Protein AF-A0A7C7JNT3-F1 (afdb_monomer)

Radius of gyration: 23.28 Å; Cα contacts (8 Å, |Δi|>4): 321; chains: 1; bounding box: 86×50×57 Å

Secondary structure (DSSP, 8-state):
--------------------TTS----TTHHHHHHHHHHSSSPPPEEEEEE----SSSTTTEEE-HHHHH-HHHHHHHHHTTGGGSS-SSHHHHHHHHHHHHHHHSS-SEEEEEPBPPPB-TTS-B-TTT-SEEE-HHHHHHHHHH-TTEEEEEE--TTSTTHHHHHHHHHHTT--EEEEEHHHHT--TT-GGGHHHHHHHHHHTPEEEEE-S----

Structure (mmCIF, N/CA/C/O backbone):
data_AF-A0A7C7JNT3-F1
#
_entry.id   AF-A0A7C7JNT3-F1
#
loop_
_atom_site.group_PDB
_atom_site.id
_atom_site.type_symbol
_atom_site.label_atom_id
_atom_site.label_alt_id
_atom_site.label_comp_id
_atom_site.label_asym_id
_atom_site.label_entity_id
_atom_site.label_seq_id
_atom_site.pdbx_PDB_ins_code
_atom_site.Cartn_x
_atom_site.Cartn_y
_atom_site.Cartn_z
_atom_site.occupancy
_atom_site.B_iso_or_equiv
_atom_site.auth_seq_id
_atom_site.auth_comp_id
_atom_site.auth_asym_id
_atom_site.auth_atom_id
_atom_site.pdbx_PDB_model_num
ATOM 1 N N . MET A 1 1 ? -69.629 -25.921 15.054 1.00 39.78 1 MET A N 1
ATOM 2 C CA . MET A 1 1 ? -68.596 -26.046 16.103 1.00 39.78 1 MET A CA 1
ATOM 3 C C . MET A 1 1 ? -67.926 -24.686 16.285 1.00 39.78 1 MET A C 1
ATOM 5 O O . MET A 1 1 ? -67.404 -24.168 15.314 1.00 39.78 1 MET A O 1
ATOM 9 N N . GLY A 1 2 ? -68.064 -24.101 17.484 1.00 33.12 2 GLY A N 1
ATOM 10 C CA . GLY A 1 2 ? -67.280 -23.005 18.093 1.00 33.12 2 GLY A CA 1
ATOM 11 C C . GLY A 1 2 ? -66.818 -21.784 17.275 1.00 33.12 2 GLY A C 1
ATOM 12 O O . GLY A 1 2 ? -65.780 -21.825 16.630 1.00 33.12 2 GLY A O 1
ATOM 13 N N . THR A 1 3 ? -67.488 -20.645 17.458 1.00 34.38 3 THR A N 1
ATOM 14 C CA . THR A 1 3 ? -66.883 -19.286 17.487 1.00 34.38 3 THR A CA 1
ATOM 15 C C . THR A 1 3 ? -66.544 -18.917 18.958 1.00 34.38 3 THR A C 1
ATOM 17 O O . THR A 1 3 ? -67.026 -19.652 19.823 1.00 34.38 3 THR A O 1
ATOM 20 N N . PRO A 1 4 ? -65.807 -17.827 19.337 1.00 39.06 4 PRO A N 1
ATOM 21 C CA . PRO A 1 4 ? -65.303 -16.670 18.567 1.00 39.06 4 PRO A CA 1
ATOM 22 C C . PRO A 1 4 ? -63.867 -16.138 18.915 1.00 39.06 4 PRO A C 1
ATOM 24 O O . PRO A 1 4 ? -63.237 -16.515 19.893 1.00 39.06 4 PRO A O 1
ATOM 27 N N . ARG A 1 5 ? -63.409 -15.177 18.089 1.00 37.16 5 ARG A N 1
ATOM 28 C CA . ARG A 1 5 ? -62.537 -13.989 18.323 1.00 37.16 5 ARG A CA 1
ATOM 29 C C . ARG A 1 5 ? -61.620 -13.909 19.565 1.00 37.16 5 ARG A C 1
ATOM 31 O O . ARG A 1 5 ? -62.091 -13.874 20.697 1.00 37.16 5 ARG A O 1
ATOM 38 N N . ARG A 1 6 ? -60.368 -13.477 19.327 1.00 30.73 6 ARG A N 1
ATOM 39 C CA . ARG A 1 6 ? -59.690 -12.487 20.191 1.00 30.73 6 ARG A CA 1
ATOM 40 C C . ARG A 1 6 ? -58.827 -11.516 19.373 1.00 30.73 6 ARG A C 1
ATOM 42 O O . ARG A 1 6 ? -57.785 -11.883 18.852 1.00 30.73 6 ARG A O 1
ATOM 49 N N . ALA A 1 7 ? -59.278 -10.267 19.289 1.00 40.34 7 ALA A N 1
ATOM 50 C CA . ALA A 1 7 ? -58.436 -9.108 19.009 1.00 40.34 7 ALA A CA 1
ATOM 51 C C . ALA A 1 7 ? -58.034 -8.493 20.353 1.00 40.34 7 ALA A C 1
ATOM 53 O O . ALA A 1 7 ? -58.929 -8.270 21.157 1.00 40.34 7 ALA A O 1
ATOM 54 N N . MET A 1 8 ? -56.739 -8.255 20.583 1.00 29.09 8 MET A N 1
ATOM 55 C CA . MET A 1 8 ? -56.074 -7.383 21.582 1.00 29.09 8 MET A CA 1
ATOM 56 C C . MET A 1 8 ? -54.561 -7.587 21.337 1.00 29.09 8 MET A C 1
ATOM 58 O O . MET A 1 8 ? -54.167 -8.717 21.098 1.00 29.09 8 MET A O 1
ATOM 62 N N . ARG A 1 9 ? -53.621 -6.644 21.372 1.00 31.91 9 ARG A N 1
ATOM 63 C CA . ARG A 1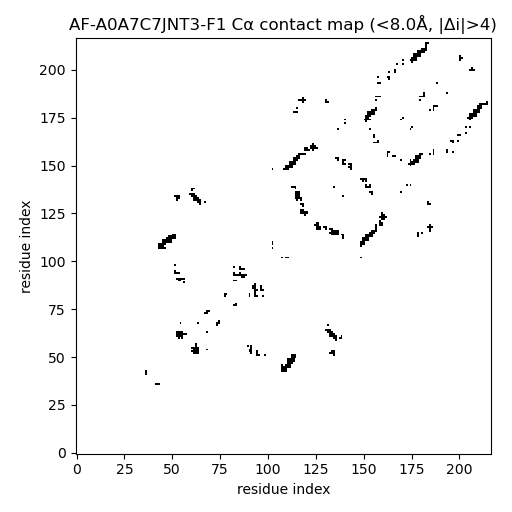 9 ? -53.525 -5.231 21.760 1.00 31.91 9 ARG A CA 1
ATOM 64 C C . ARG A 1 9 ? -52.158 -4.750 21.234 1.00 31.91 9 ARG A C 1
ATOM 66 O O . ARG A 1 9 ? -51.256 -5.559 21.042 1.00 31.91 9 ARG A O 1
ATOM 73 N N . GLY A 1 10 ? -52.018 -3.444 21.015 1.00 37.38 10 GLY A N 1
ATOM 74 C CA . GLY A 1 10 ? -50.775 -2.816 20.571 1.00 37.38 10 GLY A CA 1
ATOM 75 C C . GLY A 1 10 ? -49.556 -3.107 21.452 1.00 37.38 10 GLY A C 1
ATOM 76 O O . GLY A 1 10 ? -49.662 -3.272 22.664 1.00 37.38 10 GLY A O 1
ATOM 77 N N . GLY A 1 11 ? -48.391 -3.101 20.810 1.00 30.23 11 GLY A N 1
ATOM 78 C CA . GLY A 1 11 ? -47.080 -3.164 21.442 1.00 30.23 11 GLY A CA 1
ATOM 79 C C . GLY A 1 11 ? -46.055 -2.515 20.522 1.00 30.23 11 GLY A C 1
ATOM 80 O O . GLY A 1 11 ? -45.516 -3.148 19.623 1.00 30.23 11 GLY A O 1
ATOM 81 N N . ARG A 1 12 ? -45.841 -1.213 20.709 1.00 31.38 12 ARG A N 1
ATOM 82 C CA . ARG A 1 12 ? -44.766 -0.442 20.084 1.00 31.38 12 ARG A CA 1
ATOM 83 C C . ARG A 1 12 ? -43.448 -0.916 2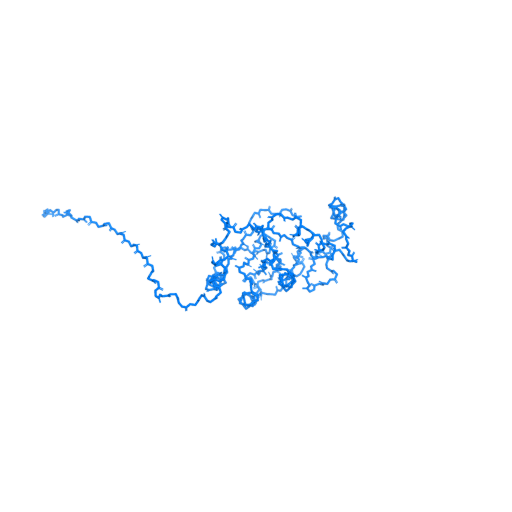0.711 1.00 31.38 12 ARG A C 1
ATOM 85 O O . ARG A 1 12 ? -43.140 -0.511 21.827 1.00 31.38 12 ARG A O 1
ATOM 92 N N . TRP A 1 13 ? -42.676 -1.756 20.027 1.00 26.69 13 TRP A N 1
ATOM 93 C CA . TRP A 1 13 ? -41.324 -2.107 20.471 1.00 26.69 13 TRP A CA 1
ATOM 94 C C . TRP A 1 13 ? -40.372 -0.949 20.146 1.00 26.69 13 TRP A C 1
ATOM 96 O O . TRP A 1 13 ? -39.792 -0.875 19.069 1.00 26.69 13 TRP A O 1
ATOM 106 N N . ARG A 1 14 ? -40.244 0.003 21.077 1.00 32.09 14 ARG A N 1
ATOM 107 C CA . ARG A 1 14 ? -39.048 0.850 21.166 1.00 32.09 14 ARG A CA 1
ATOM 108 C C . ARG A 1 14 ? -38.008 0.056 21.955 1.00 32.09 14 ARG A C 1
ATOM 110 O O . ARG A 1 14 ? -38.093 0.008 23.175 1.00 32.09 14 ARG A O 1
ATOM 117 N N . MET A 1 15 ? -37.030 -0.536 21.277 1.00 29.05 15 MET A N 1
ATOM 118 C CA . MET A 1 15 ? -35.733 -0.805 21.900 1.00 29.05 15 MET A CA 1
ATOM 119 C C . MET A 1 15 ? -34.805 0.352 21.547 1.00 29.05 15 MET A C 1
ATOM 121 O O . MET A 1 15 ? -34.074 0.320 20.567 1.00 29.05 15 MET A O 1
ATOM 125 N N . SER A 1 16 ? -34.890 1.422 22.330 1.00 32.50 16 SER A N 1
ATOM 126 C CA . SER A 1 16 ? -33.809 2.396 22.432 1.00 32.50 16 SER A CA 1
ATOM 127 C C . SER A 1 16 ? -32.796 1.832 23.421 1.00 32.50 16 SER A C 1
ATOM 129 O O . SER A 1 16 ? -32.939 2.021 24.628 1.00 32.50 16 SER A O 1
ATOM 131 N N . PHE A 1 17 ? -31.809 1.096 22.913 1.00 32.28 17 PHE A N 1
ATOM 132 C CA . PHE A 1 17 ? -30.597 0.808 23.668 1.00 32.28 17 PHE A CA 1
ATOM 133 C C . PHE A 1 17 ? -29.713 2.055 23.586 1.00 32.28 17 PHE A C 1
ATOM 135 O O . PHE A 1 17 ? -29.019 2.278 22.601 1.00 32.28 17 PHE A O 1
ATOM 142 N N . VAL A 1 18 ? -29.830 2.922 24.590 1.00 37.44 18 VAL A N 1
ATOM 143 C CA . VAL A 1 18 ? -28.866 3.998 24.830 1.00 37.44 18 VAL A CA 1
ATOM 144 C C . VAL A 1 18 ? -27.833 3.415 25.794 1.00 37.44 18 VAL A C 1
ATOM 146 O O . VAL A 1 18 ? -28.212 3.086 26.923 1.00 37.44 18 VAL A O 1
ATOM 149 N N . PRO A 1 19 ? -26.566 3.227 25.389 1.00 36.97 19 PRO A N 1
ATOM 150 C CA . PRO A 1 19 ? -25.532 2.766 26.306 1.00 36.97 19 PRO A CA 1
ATOM 151 C C . PRO A 1 19 ? -25.372 3.781 27.443 1.00 36.97 19 PRO A C 1
ATOM 153 O O . PRO A 1 19 ? -25.408 4.993 27.214 1.00 36.97 19 PRO A O 1
ATOM 156 N N . ARG A 1 20 ? -25.207 3.302 28.681 1.00 36.50 20 ARG A N 1
ATOM 157 C CA . ARG A 1 20 ? -24.897 4.183 29.812 1.00 36.50 20 ARG A CA 1
ATOM 158 C C . ARG A 1 20 ? -23.413 4.568 29.757 1.00 36.50 20 ARG A C 1
ATOM 160 O O . ARG A 1 20 ? -22.589 3.698 29.478 1.00 36.50 20 ARG A O 1
ATOM 167 N N . PRO A 1 21 ? -23.044 5.816 30.099 1.00 43.34 21 PRO A N 1
ATOM 168 C CA . PRO A 1 21 ? -21.655 6.293 30.070 1.00 43.34 21 PRO A CA 1
ATOM 169 C C . PRO A 1 21 ? -20.656 5.525 30.957 1.00 43.34 21 PRO A C 1
ATOM 171 O O . PRO A 1 21 ? -19.467 5.818 30.926 1.00 43.34 21 PRO A O 1
ATOM 174 N N . SER A 1 22 ? -21.104 4.561 31.768 1.00 39.72 22 SER A N 1
ATOM 175 C CA . SER A 1 22 ? -20.245 3.766 32.652 1.00 39.72 22 SER A CA 1
ATOM 176 C C . SER A 1 22 ? -19.513 2.612 31.963 1.00 39.72 22 SER A C 1
ATOM 178 O O . SER A 1 22 ? -18.563 2.091 32.545 1.00 39.72 22 SER A O 1
ATOM 180 N N . ASP A 1 23 ? -19.927 2.221 30.753 1.00 40.59 23 ASP A N 1
ATOM 181 C CA . ASP A 1 23 ? -19.481 0.965 30.126 1.00 40.59 23 ASP A CA 1
ATOM 182 C C . ASP A 1 23 ? -18.347 1.163 29.095 1.00 40.59 23 ASP A C 1
ATOM 184 O O . ASP A 1 23 ? -17.913 0.212 28.451 1.00 40.59 23 ASP A O 1
ATOM 188 N N . LEU A 1 24 ? -17.804 2.381 28.969 1.00 40.06 24 LEU A N 1
ATOM 189 C CA . LEU A 1 24 ? -16.628 2.681 28.145 1.00 40.06 24 LEU A CA 1
ATOM 190 C C . LEU A 1 24 ? -15.391 2.920 29.016 1.00 40.06 24 LEU A C 1
ATOM 192 O O . LEU A 1 24 ? -15.048 4.048 29.360 1.00 40.06 24 LEU A O 1
ATOM 196 N N . ARG A 1 25 ? -14.670 1.846 29.340 1.00 39.44 25 ARG A N 1
ATOM 197 C CA . ARG A 1 25 ? -13.273 1.934 29.788 1.00 39.44 25 ARG A CA 1
ATOM 198 C C . ARG A 1 25 ? -12.388 1.156 28.830 1.00 39.44 25 ARG A C 1
ATOM 200 O O . ARG A 1 25 ? -12.063 0.013 29.109 1.00 39.44 25 ARG A O 1
ATOM 207 N N . LEU A 1 26 ? -12.038 1.793 27.712 1.00 42.66 26 LEU A N 1
ATOM 208 C CA . LEU A 1 26 ? -10.857 1.519 26.874 1.00 42.66 26 LEU A CA 1
ATOM 209 C C . LEU A 1 26 ? -10.784 2.583 25.761 1.00 42.66 26 LEU A C 1
ATOM 211 O O . LEU A 1 26 ? -10.944 2.292 24.585 1.00 42.66 26 LEU A O 1
ATOM 215 N N . LEU A 1 27 ? -10.611 3.856 26.130 1.00 37.84 27 LEU A N 1
ATOM 216 C CA . LEU A 1 27 ? -10.524 4.961 25.164 1.00 37.84 27 LEU A CA 1
ATOM 217 C C . LEU A 1 27 ? -9.506 6.032 25.590 1.00 37.84 27 LEU A C 1
ATOM 219 O O . LEU A 1 27 ? -9.786 7.225 25.555 1.00 37.84 27 LEU A O 1
ATOM 223 N N . SER A 1 28 ? -8.293 5.624 25.970 1.00 40.16 28 SER A N 1
ATOM 224 C CA . SER A 1 28 ? -7.216 6.587 26.268 1.00 40.16 28 SER A CA 1
ATOM 225 C C . SER A 1 28 ? -6.691 7.311 25.018 1.00 40.16 28 SER A C 1
ATOM 227 O O . SER A 1 28 ? -6.099 8.376 25.143 1.00 40.16 28 SER A O 1
ATOM 229 N N . THR A 1 29 ? -6.900 6.763 23.818 1.00 45.03 29 THR A N 1
ATOM 230 C CA . THR A 1 29 ? -6.523 7.388 22.537 1.00 45.03 29 THR A CA 1
ATOM 231 C C . THR A 1 29 ? -7.661 8.170 21.882 1.00 45.03 29 THR A C 1
ATOM 233 O O . THR A 1 29 ? -7.420 8.871 20.906 1.00 45.03 29 THR A O 1
ATOM 236 N N . SER A 1 30 ? -8.893 8.084 22.402 1.00 49.28 30 SER A N 1
ATOM 237 C CA . SER A 1 30 ? -10.031 8.801 21.811 1.00 49.28 30 SER A CA 1
ATOM 238 C C . SER A 1 30 ? -10.136 10.244 22.290 1.00 49.28 30 SER A C 1
ATOM 240 O O . SER A 1 30 ? -10.556 11.099 21.524 1.00 49.28 30 SER A O 1
ATOM 242 N N . GLU A 1 31 ? -9.711 10.551 23.521 1.00 42.84 31 GLU A N 1
ATOM 243 C CA . GLU A 1 31 ? -9.860 11.905 24.070 1.00 42.84 31 GLU A CA 1
ATOM 244 C C . GLU A 1 31 ? -9.013 12.944 23.330 1.00 42.84 31 GLU A C 1
ATOM 246 O O . GLU A 1 31 ? -9.441 14.086 23.180 1.00 42.84 31 GLU A O 1
ATOM 251 N N . SER A 1 32 ? -7.835 12.570 22.827 1.00 44.88 32 SER A N 1
ATOM 252 C CA . SER A 1 32 ? -6.992 13.470 22.034 1.00 44.88 32 SER A CA 1
ATOM 253 C C . SER A 1 32 ? -7.590 13.746 20.653 1.00 44.88 32 SER A C 1
ATOM 255 O O . SER A 1 32 ? -7.577 14.891 20.212 1.00 44.88 32 SER A O 1
ATOM 257 N N . VAL A 1 33 ? -8.177 12.737 20.004 1.00 47.59 33 VAL A N 1
ATOM 258 C CA . VAL A 1 33 ? -8.868 12.889 18.711 1.00 47.59 33 VAL A CA 1
ATOM 259 C C . VAL A 1 33 ? -10.170 13.682 18.875 1.00 47.59 33 VAL A C 1
ATOM 261 O O . VAL A 1 33 ? -10.433 14.596 18.098 1.00 47.59 33 VAL A O 1
ATOM 264 N N . LEU A 1 34 ? -10.945 13.410 19.929 1.00 45.88 34 LEU A N 1
ATOM 265 C CA . LEU A 1 34 ? -12.189 14.125 20.236 1.00 45.88 34 LEU A CA 1
ATOM 266 C C . LEU A 1 34 ? -11.935 15.598 20.600 1.00 45.88 34 LEU A C 1
ATOM 268 O O . LEU A 1 34 ? -12.668 16.478 20.153 1.00 45.88 34 LEU A O 1
ATOM 272 N N . ARG A 1 35 ? -10.854 15.906 21.330 1.00 43.06 35 ARG A N 1
ATOM 273 C CA . ARG A 1 35 ? -10.491 17.301 21.642 1.00 43.06 35 ARG A CA 1
ATOM 274 C C . ARG A 1 35 ? -10.086 18.109 20.412 1.00 43.06 35 ARG A C 1
ATOM 276 O O . ARG A 1 35 ? -10.375 19.301 20.363 1.00 43.06 35 ARG A O 1
ATOM 283 N N . VAL A 1 36 ? -9.458 17.486 19.413 1.00 46.69 36 VAL A N 1
ATOM 284 C CA . VAL A 1 36 ? -9.130 18.161 18.142 1.00 46.69 36 VAL A CA 1
ATOM 285 C C . VAL A 1 36 ? -10.405 18.524 17.373 1.00 46.69 36 VAL A C 1
ATOM 287 O O . VAL A 1 36 ? -10.475 19.603 16.786 1.00 46.69 36 VAL A O 1
ATOM 290 N N . THR A 1 37 ? -11.445 17.687 17.443 1.00 46.53 37 THR A N 1
ATOM 291 C CA . THR A 1 37 ? -12.736 17.972 16.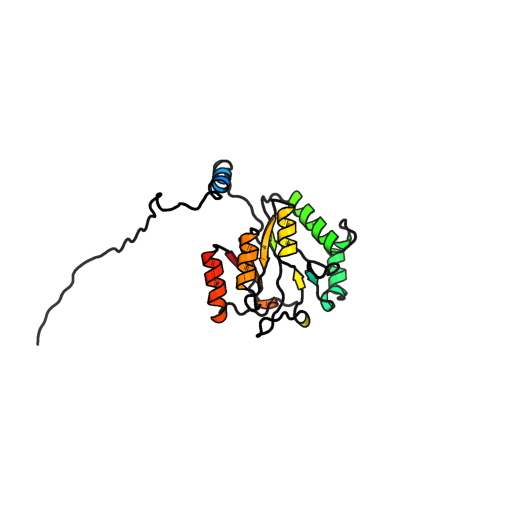792 1.00 46.53 37 THR A CA 1
ATOM 292 C C . THR A 1 37 ? -13.579 19.037 17.494 1.00 46.53 37 THR A C 1
ATOM 294 O O . THR A 1 37 ? -14.416 19.656 16.848 1.00 46.53 37 THR A O 1
ATOM 297 N N . GLU A 1 38 ? -13.363 19.300 18.786 1.00 49.06 38 GLU A N 1
ATOM 298 C CA . GLU A 1 38 ? -14.101 20.353 19.504 1.00 49.06 38 GLU A CA 1
ATOM 299 C C . GLU A 1 38 ? -13.505 21.757 19.312 1.00 49.06 38 GLU A C 1
ATOM 301 O O . GLU A 1 38 ? -14.205 22.750 19.507 1.00 49.06 38 GLU A O 1
ATOM 306 N N . GLN A 1 39 ? -12.231 21.870 18.917 1.00 52.31 39 GLN A N 1
ATOM 307 C CA . GLN A 1 39 ? -11.565 23.171 18.749 1.00 52.31 39 GLN A CA 1
ATOM 308 C C . GLN A 1 39 ? -11.572 23.703 17.309 1.00 52.31 39 GLN A C 1
ATOM 310 O O . GLN A 1 39 ? -11.411 24.907 17.110 1.00 52.31 39 GLN A O 1
ATOM 315 N N . ASN A 1 40 ? -11.839 22.849 16.318 1.00 47.78 40 ASN A N 1
ATOM 316 C CA . ASN A 1 40 ? -12.007 23.232 14.917 1.00 47.78 40 ASN A CA 1
ATOM 317 C C . ASN A 1 40 ? -13.460 23.001 14.490 1.00 47.78 40 ASN A C 1
ATOM 319 O O . ASN A 1 40 ? -13.961 21.886 14.540 1.00 47.78 40 ASN A O 1
ATOM 323 N N . HIS A 1 41 ? -14.145 24.051 14.033 1.00 57.34 41 HIS A N 1
ATOM 324 C CA . HIS A 1 41 ? -15.568 24.006 13.654 1.00 57.34 41 HIS A CA 1
ATOM 325 C C . HIS A 1 41 ? -15.882 23.146 12.406 1.00 57.34 41 HIS A C 1
ATOM 327 O O . HIS A 1 41 ? -17.040 23.092 11.997 1.00 57.34 41 HIS A O 1
ATOM 333 N N . ASN A 1 42 ? -14.892 22.465 11.813 1.00 72.69 42 ASN A N 1
ATOM 334 C CA . ASN A 1 42 ? -15.062 21.564 10.674 1.00 72.69 42 ASN A CA 1
ATOM 335 C C . ASN A 1 42 ? -14.435 20.190 10.967 1.00 72.69 42 ASN A C 1
ATOM 337 O O . ASN A 1 42 ? -13.345 20.137 11.544 1.00 72.69 42 ASN A O 1
ATOM 341 N N . PRO A 1 43 ? -15.079 19.085 10.545 1.00 81.44 43 PRO A N 1
ATOM 342 C CA . PRO A 1 43 ? -14.459 17.766 10.588 1.00 81.44 43 PRO A CA 1
ATOM 343 C C . PRO A 1 43 ? -13.198 17.739 9.703 1.00 81.44 43 PRO A C 1
ATOM 345 O O . PRO A 1 43 ? -13.156 18.459 8.700 1.00 81.44 43 PRO A O 1
ATOM 348 N N . PRO A 1 44 ? -12.189 16.914 10.041 1.00 89.56 44 PRO A N 1
ATOM 349 C CA . PRO A 1 44 ? -10.969 16.814 9.250 1.00 89.56 44 PRO A CA 1
ATOM 350 C C . PRO A 1 44 ? -11.279 16.373 7.816 1.00 89.56 44 PRO A C 1
ATOM 352 O O . PRO A 1 44 ? -12.091 15.475 7.579 1.00 89.56 44 PRO A O 1
ATOM 355 N N . SER A 1 45 ? -10.614 17.009 6.860 1.00 94.81 45 SER A N 1
ATOM 356 C CA . SER A 1 45 ? -10.713 16.722 5.434 1.00 94.81 45 SER A CA 1
ATOM 357 C C . SER A 1 45 ? -9.693 15.657 5.029 1.00 94.81 45 SER A C 1
ATOM 359 O O . SER A 1 45 ? -8.510 15.742 5.357 1.00 94.81 45 SER A O 1
ATOM 361 N N . VAL A 1 46 ? -10.152 14.620 4.328 1.00 95.44 46 VAL A N 1
ATOM 362 C CA . VAL A 1 46 ? -9.321 13.464 3.976 1.00 95.44 46 VAL A CA 1
ATOM 363 C C . VAL A 1 46 ? -9.524 13.063 2.521 1.00 95.44 46 VAL A C 1
ATOM 365 O O . VAL A 1 46 ? -10.661 12.950 2.062 1.00 95.44 46 VAL A O 1
ATOM 368 N N . ASP A 1 47 ? -8.425 12.813 1.807 1.00 96.06 47 ASP A N 1
ATOM 369 C CA . ASP A 1 47 ? -8.472 12.013 0.581 1.00 96.06 47 ASP A CA 1
ATOM 370 C C . ASP A 1 47 ? -8.446 10.536 0.973 1.00 96.06 47 ASP A C 1
ATOM 372 O O . ASP A 1 47 ? -7.473 10.064 1.564 1.00 96.06 47 ASP A O 1
ATOM 376 N N . ALA A 1 48 ? -9.519 9.808 0.681 1.00 94.25 48 ALA A N 1
ATOM 377 C CA . ALA A 1 48 ? -9.634 8.403 1.047 1.00 94.25 48 ALA A CA 1
ATOM 378 C C . ALA A 1 48 ? -9.010 7.444 0.017 1.00 94.25 48 ALA A C 1
ATOM 380 O O . ALA A 1 48 ? -8.960 6.243 0.282 1.00 94.25 48 ALA A O 1
ATOM 381 N N . HIS A 1 49 ? -8.557 7.931 -1.146 1.00 94.12 49 HIS A N 1
ATOM 382 C CA . HIS A 1 49 ? -8.125 7.075 -2.253 1.00 94.12 49 HIS A CA 1
ATOM 383 C C . HIS A 1 49 ? -6.860 7.606 -2.937 1.00 94.12 49 HIS A C 1
ATOM 385 O O . HIS A 1 49 ? -6.851 7.918 -4.128 1.00 94.12 49 HIS A O 1
ATOM 391 N N . THR A 1 50 ? -5.744 7.599 -2.208 1.00 96.81 50 THR A N 1
ATOM 392 C CA . THR A 1 50 ? -4.438 7.960 -2.770 1.00 96.81 50 THR A CA 1
ATOM 393 C C . THR A 1 50 ? -3.600 6.723 -3.049 1.00 96.81 50 THR A C 1
ATOM 395 O O . THR A 1 50 ? -3.245 5.965 -2.150 1.00 96.81 50 THR A O 1
ATOM 398 N N . HIS A 1 51 ? -3.228 6.530 -4.311 1.00 95.56 51 HIS A N 1
ATOM 399 C CA . HIS A 1 51 ? -2.287 5.488 -4.706 1.00 95.56 51 HIS A CA 1
ATOM 400 C C . HIS A 1 51 ? -0.847 5.995 -4.704 1.00 95.56 51 HIS A C 1
ATOM 402 O O . HIS A 1 51 ? -0.548 7.076 -5.215 1.00 95.56 51 HIS A O 1
ATOM 408 N N . ILE A 1 52 ? 0.056 5.149 -4.220 1.00 96.62 52 ILE A N 1
ATOM 409 C CA . ILE A 1 52 ? 1.485 5.217 -4.515 1.00 96.62 52 ILE A CA 1
ATOM 410 C C . ILE A 1 52 ? 1.867 3.968 -5.311 1.00 96.62 52 ILE A C 1
ATOM 412 O O . ILE A 1 52 ? 1.217 2.932 -5.199 1.00 96.62 52 ILE A O 1
ATOM 416 N N . PHE A 1 53 ? 2.899 4.073 -6.143 1.00 95.38 53 PHE A N 1
ATOM 417 C CA . PHE A 1 53 ? 3.447 2.947 -6.889 1.00 95.38 53 PHE A CA 1
ATOM 418 C C . PHE A 1 53 ? 4.951 2.870 -6.665 1.00 95.38 53 PHE A C 1
ATOM 420 O O . PHE A 1 53 ? 5.623 3.890 -6.509 1.00 95.38 53 PHE A O 1
ATOM 427 N N . CYS A 1 54 ? 5.468 1.649 -6.720 1.00 96.19 54 CYS A N 1
ATOM 428 C CA . CYS A 1 54 ? 6.891 1.364 -6.729 1.00 96.19 54 CYS A CA 1
ATOM 429 C C . CYS A 1 54 ? 7.252 0.803 -8.105 1.00 96.19 54 CYS A C 1
ATOM 431 O O . CYS A 1 54 ? 6.588 -0.085 -8.637 1.00 96.19 54 CYS A O 1
ATOM 433 N N . TRP A 1 55 ? 8.317 1.319 -8.701 1.00 95.25 55 TRP A N 1
ATOM 434 C CA . TRP A 1 55 ? 8.803 0.895 -10.009 1.00 95.25 55 TRP A CA 1
ATOM 435 C C . TRP A 1 55 ? 9.622 -0.405 -9.952 1.00 95.25 55 TRP A C 1
ATOM 437 O O . TRP A 1 55 ? 9.916 -1.004 -10.987 1.00 95.25 55 TRP A O 1
ATOM 447 N N . GLY A 1 56 ? 9.953 -0.899 -8.759 1.00 95.31 56 GLY A N 1
ATOM 448 C CA . GLY A 1 56 ? 10.653 -2.170 -8.576 1.00 95.31 56 GLY A CA 1
ATOM 449 C C . GLY A 1 56 ? 12.171 -2.056 -8.497 1.00 95.31 56 GLY A C 1
ATOM 450 O O . GLY A 1 56 ? 12.846 -3.056 -8.724 1.00 95.31 56 GLY A O 1
ATOM 451 N N . GLU A 1 57 ? 12.721 -0.873 -8.202 1.00 96.12 57 GLU A N 1
ATOM 452 C CA . GLU A 1 57 ? 14.135 -0.746 -7.820 1.00 96.12 57 GLU A CA 1
ATOM 453 C C . GLU A 1 57 ? 14.417 -1.425 -6.469 1.00 96.12 57 GLU A C 1
ATOM 455 O O . GLU A 1 57 ? 15.469 -2.039 -6.315 1.00 96.12 57 GLU A O 1
ATOM 460 N N . THR A 1 58 ? 13.446 -1.395 -5.546 1.00 96.50 58 THR A N 1
ATOM 461 C CA . THR A 1 58 ? 13.449 -2.160 -4.288 1.00 96.50 58 THR A CA 1
ATOM 462 C C . THR A 1 58 ? 12.233 -3.095 -4.264 1.00 96.50 58 THR A C 1
ATOM 464 O O . THR A 1 58 ? 11.147 -2.676 -3.865 1.00 96.50 58 THR A O 1
ATOM 467 N N . PRO A 1 59 ? 12.361 -4.367 -4.690 1.00 93.88 59 PRO A N 1
ATOM 468 C CA . PRO A 1 59 ? 11.213 -5.273 -4.817 1.00 93.88 59 PRO A CA 1
ATOM 469 C C . PRO A 1 59 ? 10.439 -5.539 -3.516 1.00 93.88 59 PRO A C 1
ATOM 471 O O . PRO A 1 59 ? 9.255 -5.864 -3.578 1.00 93.88 59 PRO A O 1
ATOM 474 N N . ALA A 1 60 ? 11.090 -5.397 -2.356 1.00 95.94 60 ALA A N 1
ATOM 475 C CA . ALA A 1 60 ? 10.449 -5.529 -1.046 1.00 95.94 60 ALA A CA 1
ATOM 476 C C . ALA A 1 60 ? 9.431 -4.406 -0.765 1.00 95.94 60 ALA A C 1
ATOM 478 O O . ALA A 1 60 ? 8.414 -4.648 -0.117 1.00 95.94 60 ALA A O 1
ATOM 479 N N . ASP A 1 61 ? 9.670 -3.204 -1.296 1.00 97.44 61 ASP A N 1
ATOM 480 C CA . ASP A 1 61 ? 8.763 -2.059 -1.151 1.00 97.44 61 ASP A CA 1
ATOM 481 C C . ASP A 1 61 ? 7.589 -2.173 -2.122 1.00 97.44 61 ASP A C 1
ATOM 483 O O . ASP A 1 61 ? 6.451 -1.831 -1.807 1.00 97.44 61 ASP A O 1
ATOM 487 N N . GLY A 1 62 ? 7.863 -2.680 -3.321 1.00 97.56 62 GLY A N 1
ATOM 488 C CA . GLY A 1 62 ? 6.862 -2.841 -4.354 1.00 97.56 62 GLY A CA 1
ATOM 489 C C . GLY A 1 62 ? 7.458 -2.880 -5.750 1.00 97.56 62 GLY A C 1
ATOM 490 O O . GLY A 1 62 ? 8.634 -2.588 -5.966 1.00 97.56 62 GLY A O 1
ATOM 491 N N . TYR A 1 63 ? 6.621 -3.198 -6.728 1.00 97.25 63 TYR A N 1
ATOM 492 C CA . TYR A 1 63 ? 7.007 -3.222 -8.130 1.00 97.25 63 TYR A CA 1
ATOM 493 C C . TYR A 1 63 ? 5.801 -3.065 -9.059 1.00 97.25 63 TYR A C 1
ATOM 495 O O . TYR A 1 63 ? 4.664 -3.382 -8.713 1.00 97.25 63 TYR A O 1
ATOM 503 N N . LEU A 1 64 ? 6.081 -2.653 -10.293 1.00 95.06 64 LEU A N 1
ATOM 504 C CA . LEU A 1 64 ? 5.221 -2.901 -11.446 1.00 95.06 64 LEU A CA 1
ATOM 505 C C . LEU A 1 64 ? 5.746 -4.138 -12.184 1.00 95.06 64 LEU A C 1
ATOM 507 O O . LEU A 1 64 ? 6.963 -4.323 -12.292 1.00 95.06 64 LEU A O 1
ATOM 511 N N . SER A 1 65 ? 4.851 -4.960 -12.734 1.00 92.56 65 SER A N 1
ATOM 512 C CA . SER A 1 65 ? 5.246 -6.128 -13.529 1.00 92.56 65 SER A CA 1
ATOM 513 C C . SER A 1 65 ? 6.184 -5.734 -14.676 1.00 92.56 65 SER A C 1
ATOM 515 O O . SER A 1 65 ? 6.115 -4.622 -15.212 1.00 92.56 65 SER A O 1
ATOM 517 N N . GLU A 1 66 ? 7.067 -6.644 -15.091 1.00 90.69 66 GLU A N 1
ATOM 518 C CA . GLU A 1 66 ? 7.997 -6.380 -16.199 1.00 90.69 66 GLU A CA 1
ATOM 519 C C . GLU A 1 66 ? 7.271 -5.973 -17.482 1.00 90.69 66 GLU A C 1
ATOM 521 O O . GLU A 1 66 ? 7.697 -5.040 -18.166 1.00 90.69 66 GLU A O 1
ATOM 526 N N . ARG A 1 67 ? 6.131 -6.614 -17.766 1.00 89.31 67 ARG A N 1
ATOM 527 C CA . ARG A 1 67 ? 5.265 -6.275 -18.898 1.00 89.31 67 ARG A CA 1
ATOM 528 C C . ARG A 1 67 ? 4.823 -4.812 -18.846 1.00 89.31 67 ARG A C 1
ATOM 530 O O . ARG A 1 67 ? 4.925 -4.113 -19.852 1.00 89.31 67 ARG A O 1
ATOM 537 N N . THR A 1 68 ? 4.381 -4.337 -17.683 1.00 88.25 68 THR A N 1
ATOM 538 C CA . THR A 1 68 ? 3.958 -2.943 -17.496 1.00 88.25 68 THR A CA 1
ATOM 539 C C . THR A 1 68 ? 5.142 -1.979 -17.605 1.00 88.25 68 THR A C 1
ATOM 541 O O . THR A 1 68 ? 5.050 -0.970 -18.297 1.00 88.25 68 THR A O 1
ATOM 544 N N . ARG A 1 69 ? 6.294 -2.289 -16.997 1.00 90.19 69 ARG A N 1
ATOM 545 C CA . ARG A 1 69 ? 7.481 -1.404 -17.026 1.00 90.19 69 ARG A CA 1
ATOM 546 C C . ARG A 1 69 ? 8.107 -1.260 -18.411 1.00 90.19 69 ARG A C 1
ATOM 548 O O . ARG A 1 69 ? 8.640 -0.197 -18.750 1.00 90.19 69 ARG A O 1
ATOM 555 N N . ASN A 1 70 ? 8.046 -2.324 -19.206 1.00 88.94 70 ASN A N 1
ATOM 556 C CA . ASN A 1 70 ? 8.594 -2.365 -20.560 1.00 88.94 70 ASN A CA 1
ATOM 557 C C . ASN A 1 70 ? 7.590 -1.917 -21.629 1.00 88.94 70 ASN A C 1
ATOM 559 O O . ASN A 1 70 ? 7.966 -1.760 -22.790 1.00 88.94 70 ASN A O 1
ATOM 563 N N . SER A 1 71 ? 6.337 -1.651 -21.251 1.00 90.62 71 SER A N 1
ATOM 564 C CA . SER A 1 71 ? 5.345 -1.075 -22.151 1.00 90.62 71 SER A CA 1
ATOM 565 C C . SER A 1 71 ? 5.769 0.326 -22.592 1.00 90.62 71 SER A C 1
ATOM 567 O O . SER A 1 71 ? 5.947 1.242 -21.781 1.00 90.62 71 SER A O 1
ATOM 569 N N . TRP A 1 72 ? 5.906 0.510 -23.907 1.00 89.19 72 TRP A N 1
ATOM 570 C CA . TRP A 1 72 ? 6.201 1.816 -24.498 1.00 89.19 72 TRP A CA 1
ATOM 571 C C . TRP A 1 72 ? 5.126 2.848 -24.122 1.00 89.19 72 TRP A C 1
ATOM 573 O O . TRP A 1 72 ? 5.452 4.004 -23.857 1.00 89.19 72 TRP A O 1
ATOM 583 N N . TRP A 1 73 ? 3.867 2.404 -24.019 1.00 86.75 73 TRP A N 1
ATOM 584 C CA . TRP A 1 73 ? 2.740 3.244 -23.632 1.00 86.75 73 TRP A CA 1
ATOM 585 C C . TRP A 1 73 ? 2.858 3.717 -22.185 1.00 86.75 73 TRP A C 1
ATOM 587 O O . TRP A 1 73 ? 2.684 4.900 -21.911 1.00 86.75 73 TRP A O 1
ATOM 597 N N . THR A 1 74 ? 3.243 2.832 -21.262 1.00 87.38 74 THR A N 1
ATOM 598 C CA . THR A 1 74 ? 3.483 3.206 -19.861 1.00 87.38 74 THR A CA 1
ATOM 599 C C . THR A 1 74 ? 4.587 4.253 -19.760 1.00 87.38 74 THR A C 1
ATOM 601 O O . THR A 1 74 ? 4.429 5.259 -19.072 1.00 87.38 74 THR A O 1
ATOM 604 N N . ARG A 1 75 ? 5.692 4.073 -20.490 1.00 84.06 75 ARG A N 1
ATOM 605 C CA . ARG A 1 75 ? 6.795 5.047 -20.509 1.00 84.06 75 ARG A CA 1
ATOM 606 C C . ARG A 1 75 ? 6.361 6.399 -21.069 1.00 84.06 75 ARG A C 1
ATOM 608 O O . ARG A 1 75 ? 6.694 7.428 -20.486 1.00 84.06 75 ARG A O 1
ATOM 615 N N . PHE A 1 76 ? 5.598 6.390 -22.158 1.00 86.81 76 PHE A N 1
ATOM 616 C CA . PHE A 1 76 ? 5.029 7.599 -22.745 1.00 86.81 76 PHE A CA 1
ATOM 617 C C . PHE A 1 76 ? 4.082 8.313 -21.768 1.00 86.81 76 PHE A C 1
ATOM 619 O O . PHE A 1 76 ? 4.226 9.513 -21.535 1.00 86.81 76 PHE A O 1
ATOM 626 N N . LEU A 1 77 ? 3.181 7.578 -21.111 1.00 87.00 77 LEU A N 1
ATOM 627 C CA . LEU A 1 77 ? 2.262 8.127 -20.115 1.00 87.00 77 LEU A CA 1
ATOM 628 C C . LEU A 1 77 ? 3.013 8.806 -18.959 1.00 87.00 77 LEU A C 1
ATOM 630 O O . LEU A 1 77 ? 2.681 9.927 -18.584 1.00 87.00 77 LEU A O 1
ATOM 634 N N . LEU A 1 78 ? 4.069 8.183 -18.430 1.00 86.31 78 LEU A N 1
ATOM 635 C CA . LEU A 1 78 ? 4.875 8.768 -17.347 1.00 86.31 78 LEU A CA 1
ATOM 636 C C . LEU A 1 78 ? 5.625 10.039 -17.761 1.00 86.31 78 LEU A C 1
ATOM 638 O O . LEU A 1 78 ? 5.893 10.904 -16.922 1.00 86.31 78 LEU A O 1
ATOM 642 N N . GLN A 1 79 ? 5.973 10.167 -19.043 1.00 83.44 79 GLN A N 1
ATOM 643 C CA . GLN A 1 79 ? 6.524 11.412 -19.571 1.00 83.44 79 GLN A CA 1
ATOM 644 C C . GLN A 1 79 ? 5.457 12.511 -19.605 1.00 83.44 79 GLN A C 1
ATOM 646 O O . GLN A 1 79 ? 5.745 13.633 -19.184 1.00 83.44 79 GLN A O 1
ATOM 651 N N . LEU A 1 80 ? 4.230 12.191 -20.032 1.00 89.62 80 LEU A N 1
ATOM 652 C CA . LEU A 1 80 ? 3.116 13.145 -20.083 1.00 89.62 80 LEU A CA 1
ATOM 653 C C . LEU A 1 80 ? 2.688 13.642 -18.700 1.00 89.62 80 LEU A C 1
ATOM 655 O O . LEU A 1 80 ? 2.404 14.827 -18.541 1.00 89.62 80 LEU A O 1
ATOM 659 N N . THR A 1 81 ? 2.688 12.779 -17.681 1.00 88.94 81 THR A N 1
ATOM 660 C CA . THR A 1 81 ? 2.367 13.199 -16.305 1.00 88.94 81 THR A CA 1
ATOM 661 C C . THR A 1 81 ? 3.453 14.088 -15.694 1.00 88.94 81 THR A C 1
ATOM 663 O O . THR A 1 81 ? 3.242 14.708 -14.650 1.00 88.94 81 THR A O 1
ATOM 666 N N . GLY A 1 82 ? 4.642 14.152 -16.300 1.00 90.94 82 GLY A N 1
ATOM 667 C CA . GLY A 1 82 ? 5.793 14.877 -15.772 1.00 90.94 82 GLY A CA 1
ATOM 668 C C . GLY A 1 82 ? 6.489 14.175 -14.604 1.00 90.94 82 GLY A C 1
ATOM 669 O O . GLY A 1 82 ? 7.408 14.755 -14.036 1.00 90.94 82 GLY A O 1
ATOM 670 N N . ILE A 1 83 ? 6.104 12.937 -14.249 1.00 92.69 83 ILE A N 1
ATOM 671 C CA . ILE A 1 83 ? 6.743 12.174 -13.155 1.00 92.69 83 ILE A CA 1
ATOM 672 C C . ILE A 1 83 ? 8.243 12.018 -13.413 1.00 92.69 83 ILE A C 1
ATOM 674 O O . ILE A 1 83 ? 9.045 12.151 -12.496 1.00 92.69 83 ILE A O 1
ATOM 678 N N . ALA A 1 84 ? 8.644 11.827 -14.672 1.00 89.00 84 ALA A N 1
ATOM 679 C CA . ALA A 1 84 ? 10.052 11.697 -15.038 1.00 89.00 84 ALA A CA 1
ATOM 680 C C . ALA A 1 84 ? 10.915 12.927 -14.672 1.00 89.00 84 ALA A C 1
ATOM 682 O O . ALA A 1 84 ? 12.136 12.783 -14.558 1.00 89.00 84 ALA A O 1
ATOM 683 N N . ARG A 1 85 ? 10.298 14.106 -14.490 1.00 92.69 85 ARG A N 1
ATOM 684 C CA . ARG A 1 85 ? 10.959 15.379 -14.153 1.00 92.69 85 ARG A CA 1
ATOM 685 C C . ARG A 1 85 ? 10.978 15.684 -12.653 1.00 92.69 85 ARG A C 1
ATOM 687 O O . ARG A 1 85 ? 11.602 16.664 -12.261 1.00 92.69 85 ARG A O 1
ATOM 694 N N . GLU A 1 86 ? 10.295 14.890 -11.833 1.00 95.88 86 GLU A N 1
ATOM 695 C CA . GLU A 1 86 ? 10.347 15.047 -10.379 1.00 95.88 86 GLU A CA 1
ATOM 696 C C . GLU A 1 86 ? 11.774 14.744 -9.860 1.00 95.88 86 GLU A C 1
ATOM 698 O O . GLU A 1 86 ? 12.499 13.950 -10.474 1.00 95.88 86 GLU A O 1
ATOM 703 N N . PRO A 1 87 ? 12.200 15.368 -8.749 1.00 96.06 87 PRO A N 1
ATOM 704 C CA . PRO A 1 87 ? 13.424 15.016 -8.035 1.00 96.06 87 PRO A CA 1
ATOM 705 C C . PRO A 1 87 ? 13.461 13.547 -7.591 1.00 96.06 87 PRO A C 1
ATOM 707 O O . PRO A 1 87 ? 12.459 13.002 -7.132 1.00 96.06 87 PRO A O 1
ATOM 710 N N . GLY A 1 88 ? 14.636 12.921 -7.690 1.00 94.38 88 GLY A N 1
ATOM 711 C CA . GLY A 1 88 ? 14.878 11.542 -7.256 1.00 94.38 88 GLY A CA 1
ATOM 712 C C . GLY A 1 88 ? 15.753 10.761 -8.237 1.00 94.38 88 GLY A C 1
ATOM 713 O O . GLY A 1 88 ? 15.655 10.944 -9.452 1.00 94.38 88 GLY A O 1
ATOM 714 N N . GLU A 1 89 ? 16.608 9.885 -7.709 1.00 94.81 89 GLU A N 1
ATOM 715 C CA . GLU A 1 89 ? 17.508 9.044 -8.516 1.00 94.81 89 GLU A CA 1
ATOM 716 C C . GLU A 1 89 ? 16.766 7.888 -9.202 1.00 94.81 89 GLU A C 1
ATOM 718 O O . GLU A 1 89 ? 17.100 7.503 -10.321 1.00 94.81 89 GLU A O 1
ATOM 723 N N . THR A 1 90 ? 15.715 7.372 -8.559 1.00 95.88 90 THR A N 1
ATOM 724 C CA . THR A 1 90 ? 14.891 6.258 -9.046 1.00 95.88 90 THR A CA 1
ATOM 725 C C . THR A 1 90 ? 13.482 6.719 -9.414 1.00 95.88 90 THR A C 1
ATOM 727 O O . THR A 1 90 ? 13.025 7.779 -8.981 1.00 95.88 90 THR A O 1
ATOM 730 N N . MET A 1 91 ? 12.753 5.933 -10.209 1.00 94.62 91 MET A N 1
ATOM 731 C CA . MET A 1 91 ? 11.367 6.255 -10.555 1.00 94.62 91 MET A CA 1
ATOM 732 C C . MET A 1 91 ? 10.462 6.176 -9.318 1.00 94.62 91 MET A C 1
ATOM 734 O O . MET A 1 91 ? 9.616 7.050 -9.128 1.00 94.62 91 MET A O 1
ATOM 738 N N . SER A 1 92 ? 10.692 5.199 -8.433 1.00 96.44 92 SER A N 1
ATOM 739 C CA . SER A 1 92 ? 10.003 5.127 -7.135 1.00 96.44 92 SER A CA 1
ATOM 740 C C . SER A 1 92 ? 10.259 6.372 -6.275 1.00 96.44 92 SER A C 1
ATOM 742 O O . SER A 1 92 ? 9.318 6.944 -5.727 1.00 96.44 92 SER A O 1
ATOM 744 N N . ALA A 1 93 ? 11.506 6.861 -6.211 1.00 97.06 93 ALA A N 1
ATOM 745 C CA . ALA A 1 93 ? 11.836 8.083 -5.473 1.00 97.06 93 ALA A CA 1
ATOM 746 C C . ALA A 1 93 ? 11.122 9.317 -6.045 1.00 97.06 93 ALA A C 1
ATOM 748 O O . ALA A 1 93 ? 10.644 10.157 -5.286 1.00 97.06 93 ALA A O 1
ATOM 749 N N . LYS A 1 94 ? 10.975 9.396 -7.373 1.00 97.31 94 LYS A N 1
ATOM 750 C CA . LYS A 1 94 ? 10.222 10.461 -8.053 1.00 97.31 94 LYS A CA 1
ATOM 751 C C . LYS A 1 94 ? 8.729 10.425 -7.737 1.00 97.31 94 LYS A C 1
ATOM 753 O O . LYS A 1 94 ? 8.131 11.464 -7.457 1.00 97.31 94 LYS A O 1
ATOM 758 N N . MET A 1 95 ? 8.124 9.236 -7.750 1.00 96.31 95 MET A N 1
ATOM 759 C CA . MET A 1 95 ? 6.720 9.042 -7.361 1.00 96.31 95 MET A CA 1
ATOM 760 C C . MET A 1 95 ? 6.496 9.436 -5.897 1.00 96.31 95 MET A C 1
ATOM 762 O O . MET A 1 95 ? 5.564 10.182 -5.596 1.00 96.31 95 MET A O 1
ATOM 766 N N . ARG A 1 96 ? 7.401 9.022 -5.003 1.00 97.50 96 ARG A N 1
ATOM 767 C CA . ARG A 1 96 ? 7.397 9.423 -3.593 1.00 97.50 96 ARG A CA 1
ATOM 768 C C . ARG A 1 96 ? 7.548 10.934 -3.423 1.00 97.50 96 ARG A C 1
ATOM 770 O O . ARG A 1 96 ? 6.751 11.541 -2.715 1.00 97.50 96 ARG A O 1
ATOM 777 N N . HIS A 1 97 ? 8.515 11.565 -4.090 1.00 97.69 97 HIS A N 1
ATOM 778 C CA . HIS A 1 97 ? 8.697 13.017 -4.022 1.00 97.69 97 HIS A CA 1
ATOM 779 C C . HIS A 1 97 ? 7.413 13.754 -4.419 1.00 97.69 97 HIS A C 1
ATOM 781 O O . HIS A 1 97 ? 6.978 14.676 -3.725 1.00 97.69 97 HIS A O 1
ATOM 787 N N . ARG A 1 98 ? 6.765 13.299 -5.497 1.00 96.81 98 ARG A N 1
ATOM 788 C CA . ARG A 1 98 ? 5.499 13.857 -5.967 1.00 96.81 98 ARG A CA 1
ATOM 789 C C . ARG A 1 98 ? 4.367 13.707 -4.957 1.00 96.81 98 ARG A C 1
ATOM 791 O O . ARG A 1 98 ? 3.633 14.670 -4.754 1.00 96.81 98 ARG A O 1
ATOM 798 N N . LEU A 1 99 ? 4.243 12.542 -4.318 1.00 97.31 99 LEU A N 1
ATOM 799 C CA . LEU A 1 99 ? 3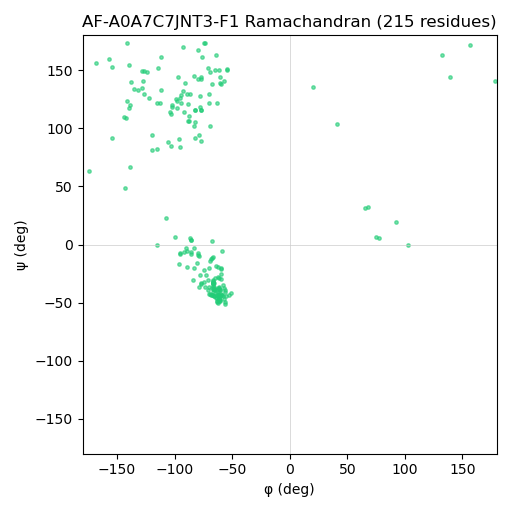.272 12.312 -3.245 1.00 97.31 99 LEU A CA 1
ATOM 800 C C . LEU A 1 99 ? 3.463 13.333 -2.118 1.00 97.31 99 LEU A C 1
ATOM 802 O O . LEU A 1 99 ? 2.520 14.029 -1.759 1.00 97.31 99 LEU A O 1
ATOM 806 N N . PHE A 1 100 ? 4.689 13.492 -1.614 1.00 97.25 100 PHE A N 1
ATOM 807 C CA . PHE A 1 100 ? 4.971 14.457 -0.548 1.00 97.25 100 PHE A CA 1
ATOM 808 C C . PHE A 1 100 ? 4.789 15.911 -0.989 1.00 97.25 100 PHE A C 1
ATOM 810 O O . PHE A 1 100 ? 4.406 16.754 -0.181 1.00 97.25 100 PHE A O 1
ATOM 817 N N . ARG A 1 101 ? 5.056 16.229 -2.260 1.00 96.31 101 ARG A N 1
ATOM 818 C CA . ARG A 1 101 ? 4.741 17.546 -2.821 1.00 96.31 101 ARG A CA 1
ATOM 819 C C . ARG A 1 101 ? 3.231 17.792 -2.803 1.00 96.31 101 ARG A C 1
ATOM 821 O O . ARG A 1 101 ? 2.815 18.815 -2.274 1.00 96.31 101 ARG A O 1
ATOM 828 N N . HIS A 1 102 ? 2.422 16.848 -3.288 1.00 95.31 102 HIS A N 1
ATOM 829 C CA . HIS A 1 102 ? 0.960 16.952 -3.235 1.00 95.31 102 HIS A CA 1
ATOM 830 C C . HIS A 1 102 ? 0.436 17.025 -1.799 1.00 95.31 102 HIS A C 1
ATOM 832 O O . HIS A 1 102 ? -0.465 17.807 -1.536 1.00 95.31 102 HIS A O 1
ATOM 838 N N . LEU A 1 103 ? 1.025 16.279 -0.862 1.00 95.31 103 LEU A N 1
ATOM 839 C CA . LEU A 1 103 ? 0.660 16.345 0.552 1.00 95.31 103 LEU A CA 1
ATOM 840 C C . LEU A 1 103 ? 0.873 17.751 1.138 1.00 95.31 103 LEU A C 1
ATOM 842 O O . LEU A 1 103 ? 0.042 18.219 1.901 1.00 95.31 103 LEU A O 1
ATOM 846 N N . ARG A 1 104 ? 1.961 18.442 0.760 1.00 95.00 104 ARG A N 1
ATOM 847 C CA . ARG A 1 104 ? 2.246 19.820 1.210 1.00 95.00 104 ARG A CA 1
ATOM 848 C C . ARG A 1 104 ? 1.413 20.888 0.503 1.00 95.00 104 ARG A C 1
ATOM 850 O O . ARG A 1 104 ? 1.171 21.939 1.083 1.00 95.00 104 ARG A O 1
ATOM 857 N N . GLU A 1 105 ? 1.079 20.667 -0.765 1.00 95.62 105 GLU A N 1
ATOM 858 C CA . GLU A 1 105 ? 0.370 21.643 -1.607 1.00 95.62 105 GLU A CA 1
ATOM 859 C C . GLU A 1 105 ? -1.157 21.509 -1.519 1.00 95.62 105 GLU A C 1
ATOM 861 O O . GLU A 1 105 ? -1.877 22.440 -1.876 1.00 95.62 105 GLU A O 1
ATOM 866 N N . SER A 1 106 ? -1.655 20.358 -1.065 1.00 94.88 106 SER A N 1
ATOM 867 C CA . SER A 1 106 ? -3.078 20.105 -0.858 1.00 94.88 106 SER A CA 1
ATOM 868 C C . SER A 1 106 ? -3.629 20.923 0.311 1.00 94.88 106 SER A C 1
ATOM 870 O O . SER A 1 106 ? -2.944 21.165 1.299 1.00 94.88 106 SER A O 1
ATOM 872 N N . SER A 1 107 ? -4.904 21.301 0.221 1.00 94.19 107 SER A N 1
ATOM 873 C CA . SER A 1 107 ? -5.655 21.892 1.334 1.00 94.19 107 SER A CA 1
ATOM 874 C C . SER A 1 107 ? -6.284 20.847 2.264 1.00 94.19 107 SER A C 1
ATOM 876 O O . SER A 1 107 ? -7.072 21.221 3.127 1.00 94.19 107 SER A O 1
ATOM 878 N N . LEU A 1 108 ? -6.030 19.555 2.029 1.00 94.69 108 LEU A N 1
ATOM 879 C CA . LEU A 1 108 ? -6.561 18.456 2.837 1.00 94.69 108 LEU A CA 1
ATOM 880 C C . LEU A 1 108 ? -5.706 18.228 4.082 1.00 94.69 108 LEU A C 1
ATOM 882 O O . LEU A 1 108 ? -4.482 18.320 4.018 1.00 94.69 108 LEU A O 1
ATOM 886 N N . ASP A 1 109 ? -6.351 17.855 5.185 1.00 96.12 109 ASP A N 1
ATOM 887 C CA . ASP A 1 109 ? -5.661 17.552 6.442 1.00 96.12 109 ASP A CA 1
ATOM 888 C C . ASP A 1 109 ? -4.921 16.209 6.369 1.00 96.12 109 ASP A C 1
ATOM 890 O O . ASP A 1 109 ? -3.825 16.066 6.914 1.00 96.12 109 ASP A O 1
ATOM 894 N N . TYR A 1 110 ? -5.515 15.225 5.679 1.00 97.00 110 TYR A N 1
ATOM 895 C CA . TYR A 1 110 ? -4.985 13.866 5.590 1.00 97.00 110 TYR A CA 1
ATOM 896 C C . TYR A 1 110 ? -5.112 13.249 4.194 1.00 97.00 110 TYR A C 1
ATOM 898 O O . TYR A 1 110 ? -6.025 13.554 3.423 1.00 97.00 110 TYR A O 1
ATOM 906 N N . MET A 1 111 ? -4.231 12.296 3.898 1.00 97.81 111 MET A N 1
ATOM 907 C CA . MET A 1 111 ? -4.342 11.392 2.752 1.00 97.81 111 MET A CA 1
ATOM 908 C C . MET A 1 111 ? -4.231 9.943 3.218 1.00 97.81 111 MET A C 1
ATOM 910 O O . MET A 1 111 ? -3.275 9.580 3.904 1.00 97.81 111 MET A O 1
ATOM 914 N N . ILE A 1 112 ? -5.175 9.099 2.805 1.00 98.25 112 ILE A N 1
ATOM 915 C CA . ILE A 1 112 ? -5.062 7.649 2.949 1.00 98.25 112 ILE A CA 1
ATOM 916 C C . ILE A 1 112 ? -4.216 7.133 1.791 1.00 98.25 112 ILE A C 1
ATOM 918 O O . ILE A 1 112 ? -4.678 7.073 0.651 1.00 98.25 112 ILE A O 1
ATOM 922 N N . VAL A 1 113 ? -2.971 6.768 2.087 1.00 98.56 113 VAL A N 1
ATOM 923 C CA . VAL A 1 113 ? -2.062 6.185 1.096 1.00 98.56 113 VAL A CA 1
ATOM 924 C C . VAL A 1 113 ? -2.268 4.678 1.091 1.00 98.56 113 VAL A C 1
ATOM 926 O O . VAL A 1 113 ? -2.126 4.024 2.122 1.00 98.56 113 VAL A O 1
ATOM 929 N N . LEU A 1 114 ? -2.642 4.144 -0.068 1.00 98.62 114 LEU A N 1
ATOM 930 C CA . LEU A 1 114 ? -3.058 2.760 -0.237 1.00 98.62 114 LEU A CA 1
ATOM 931 C C . LEU A 1 114 ? -1.894 1.880 -0.692 1.00 98.62 114 LEU A C 1
ATOM 933 O O . LEU A 1 114 ? -1.268 2.139 -1.724 1.00 98.62 114 LEU A O 1
ATOM 937 N N . ALA A 1 115 ? -1.661 0.802 0.051 1.00 98.69 115 ALA A N 1
ATOM 938 C CA . ALA A 1 115 ? -0.855 -0.326 -0.393 1.00 98.69 115 ALA A CA 1
ATOM 939 C C . ALA A 1 115 ? -1.623 -1.158 -1.437 1.00 98.69 115 ALA A C 1
ATOM 941 O O . ALA A 1 115 ? -2.813 -0.943 -1.703 1.00 98.69 115 ALA A O 1
ATOM 942 N N . GLN A 1 116 ? -0.944 -2.141 -2.024 1.00 98.31 116 GLN A N 1
ATOM 943 C CA . GLN A 1 116 ? -1.544 -3.093 -2.950 1.00 98.31 116 GLN A CA 1
ATOM 944 C C . GLN A 1 116 ? -0.903 -4.465 -2.747 1.00 98.31 116 GLN A C 1
ATOM 946 O O . GLN A 1 116 ? 0.245 -4.677 -3.135 1.00 98.31 116 GLN A O 1
ATOM 951 N N . ASP A 1 117 ? -1.662 -5.405 -2.188 1.00 98.12 117 ASP A N 1
ATOM 952 C CA . ASP A 1 117 ? -1.198 -6.783 -2.016 1.00 98.12 117 ASP A CA 1
ATOM 953 C C . ASP A 1 117 ? -1.240 -7.566 -3.339 1.00 98.12 117 ASP A C 1
ATOM 955 O O . ASP A 1 117 ? -1.936 -7.186 -4.290 1.00 98.12 117 ASP A O 1
ATOM 959 N N . ALA A 1 118 ? -0.492 -8.663 -3.373 1.00 97.50 118 ALA A N 1
ATOM 960 C CA . ALA A 1 118 ? -0.323 -9.540 -4.519 1.00 97.50 118 ALA A CA 1
ATOM 961 C C . ALA A 1 118 ? -1.552 -10.428 -4.802 1.00 97.50 118 ALA A C 1
ATOM 963 O O . ALA A 1 118 ? -2.526 -10.489 -4.041 1.00 97.50 118 ALA A O 1
ATOM 964 N N . VAL A 1 119 ? -1.4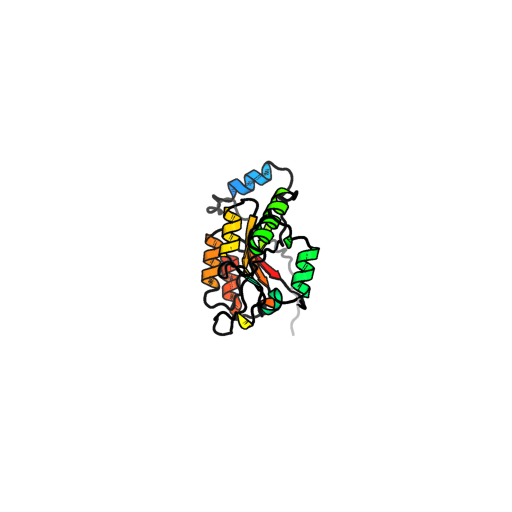79 -11.148 -5.921 1.00 97.62 119 VAL A N 1
ATOM 965 C CA . VAL A 1 119 ? -2.326 -12.312 -6.202 1.00 97.62 119 VAL A CA 1
ATOM 966 C C . VAL A 1 119 ? -1.761 -13.516 -5.449 1.00 97.62 119 VAL A C 1
ATOM 968 O O . VAL A 1 119 ? -0.543 -13.673 -5.344 1.00 97.62 119 VAL A O 1
ATOM 971 N N . TYR A 1 120 ? -2.638 -14.373 -4.930 1.00 97.75 120 TYR A N 1
ATOM 972 C CA . TYR A 1 120 ? -2.263 -15.597 -4.221 1.00 97.75 120 TYR A CA 1
ATOM 973 C C . TYR A 1 120 ? -2.980 -16.800 -4.835 1.00 97.75 120 TYR A C 1
ATOM 975 O O . TYR A 1 120 ? -4.084 -16.683 -5.368 1.00 97.75 120 TYR A O 1
ATOM 983 N N . ARG A 1 121 ? -2.332 -17.963 -4.780 1.00 96.69 121 ARG A N 1
ATOM 984 C CA . ARG A 1 121 ? -2.901 -19.244 -5.210 1.00 96.69 121 ARG A CA 1
ATOM 985 C C . ARG A 1 121 ? -3.812 -19.805 -4.123 1.00 96.69 121 ARG A C 1
ATOM 987 O O . ARG A 1 121 ? -3.765 -19.375 -2.977 1.00 96.69 121 ARG A O 1
ATOM 994 N N . ALA A 1 122 ? -4.593 -20.824 -4.472 1.00 94.25 122 ALA A N 1
ATOM 995 C CA . ALA A 1 122 ? -5.525 -21.476 -3.549 1.00 94.25 122 ALA A CA 1
ATOM 996 C C . ALA A 1 122 ? -4.859 -22.099 -2.302 1.00 94.25 122 ALA A C 1
ATOM 998 O O . ALA A 1 122 ? -5.539 -22.340 -1.312 1.00 94.25 122 ALA A O 1
ATOM 999 N N . ASP A 1 123 ? -3.549 -22.365 -2.335 1.00 95.44 123 ASP A N 1
ATOM 1000 C CA . ASP A 1 123 ? -2.773 -22.835 -1.178 1.00 95.44 123 ASP A CA 1
ATOM 1001 C C . ASP A 1 123 ? -2.251 -21.691 -0.283 1.00 95.44 123 ASP A C 1
ATOM 1003 O O . ASP A 1 123 ? -1.503 -21.932 0.663 1.00 95.44 123 ASP A O 1
ATOM 1007 N N . GLY A 1 124 ? -2.619 -20.445 -0.591 1.00 96.69 124 GLY A N 1
ATOM 1008 C CA . GLY A 1 124 ? -2.173 -19.245 0.106 1.00 96.69 124 GLY A CA 1
ATOM 1009 C C . GLY A 1 124 ? -0.756 -18.795 -0.248 1.00 96.69 124 GLY A C 1
ATOM 1010 O O . GLY A 1 124 ? -0.267 -17.838 0.355 1.00 96.69 124 GLY A O 1
ATOM 1011 N N . SER A 1 125 ? -0.092 -19.438 -1.219 1.00 97.56 125 SER A N 1
ATOM 1012 C CA . SER A 1 125 ? 1.211 -19.003 -1.729 1.00 97.56 125 SER A CA 1
ATOM 1013 C C . SER A 1 125 ? 1.082 -17.812 -2.677 1.00 97.56 125 SER A C 1
ATOM 1015 O O . SER A 1 125 ? 0.139 -17.704 -3.462 1.00 97.56 125 SER A O 1
ATOM 1017 N N . ARG A 1 126 ? 2.058 -16.906 -2.628 1.00 96.75 126 ARG A N 1
ATOM 1018 C CA . ARG A 1 126 ? 2.099 -15.711 -3.478 1.00 96.75 126 ARG A CA 1
ATOM 1019 C C . ARG A 1 126 ? 2.320 -16.074 -4.953 1.00 96.75 126 ARG A C 1
ATOM 1021 O O . ARG A 1 126 ? 3.157 -16.920 -5.279 1.00 96.75 126 ARG A O 1
ATOM 1028 N N . ASP A 1 127 ? 1.594 -15.414 -5.852 1.00 96.31 127 ASP A N 1
ATOM 1029 C CA . ASP A 1 127 ? 1.711 -15.557 -7.306 1.00 96.31 127 ASP A CA 1
ATOM 1030 C C . ASP A 1 127 ? 2.191 -14.259 -7.967 1.00 96.31 127 ASP A C 1
ATOM 1032 O O . ASP A 1 127 ? 1.415 -13.468 -8.509 1.00 96.31 127 ASP A O 1
ATOM 1036 N N . ASP A 1 128 ? 3.506 -14.040 -7.943 1.00 92.56 128 ASP A N 1
ATOM 1037 C CA . ASP A 1 128 ? 4.121 -12.869 -8.576 1.00 92.56 128 ASP A CA 1
ATOM 1038 C C . ASP A 1 128 ? 3.913 -12.837 -10.099 1.00 92.56 128 ASP A C 1
ATOM 1040 O O . ASP A 1 128 ? 3.845 -11.758 -10.684 1.00 92.56 128 ASP A O 1
ATOM 1044 N N . GLY A 1 129 ? 3.754 -13.998 -10.749 1.00 92.50 129 GLY A N 1
ATOM 1045 C CA . GLY A 1 129 ? 3.526 -14.080 -12.196 1.00 92.50 129 GLY A CA 1
ATOM 1046 C C . GLY A 1 129 ? 2.183 -13.485 -12.626 1.00 92.50 129 GLY A C 1
ATOM 1047 O O . GLY A 1 129 ? 2.092 -12.880 -13.695 1.00 92.50 129 GLY A O 1
ATOM 1048 N N . SER A 1 130 ? 1.169 -13.607 -11.769 1.00 94.19 130 SER A N 1
ATOM 1049 C CA . SER A 1 130 ? -0.164 -13.022 -11.965 1.00 94.19 130 SER A CA 1
ATOM 1050 C C . SER A 1 130 ? -0.301 -11.623 -11.345 1.00 94.19 130 SER A C 1
ATOM 1052 O O . SER A 1 130 ? -1.309 -10.949 -11.546 1.00 94.19 130 SER A O 1
ATOM 1054 N N . THR A 1 131 ? 0.703 -11.151 -10.599 1.00 95.19 131 THR A N 1
ATOM 1055 C CA . THR A 1 131 ? 0.654 -9.863 -9.897 1.00 95.19 131 THR A CA 1
ATOM 1056 C C . THR A 1 131 ? 1.125 -8.722 -10.802 1.00 95.19 131 THR A C 1
ATOM 1058 O O . THR A 1 131 ? 2.314 -8.541 -11.065 1.00 95.19 131 THR A O 1
ATOM 1061 N N . HIS A 1 132 ? 0.182 -7.901 -11.271 1.00 92.75 132 HIS A N 1
ATOM 1062 C CA . HIS A 1 132 ? 0.482 -6.780 -12.171 1.00 92.75 132 HIS A CA 1
ATOM 1063 C C . HIS A 1 132 ? 1.238 -5.626 -11.506 1.00 92.75 132 HIS A C 1
ATOM 1065 O O . HIS A 1 132 ? 2.087 -4.996 -12.147 1.00 92.75 132 HIS A O 1
ATOM 1071 N N . PHE A 1 133 ? 0.931 -5.342 -10.242 1.00 95.31 133 PHE A N 1
ATOM 1072 C CA . PHE A 1 133 ? 1.696 -4.436 -9.399 1.00 95.31 133 PHE A CA 1
ATOM 1073 C C . PHE A 1 133 ? 1.508 -4.781 -7.925 1.00 95.31 133 PHE A C 1
ATOM 1075 O O . PHE A 1 133 ? 0.478 -5.323 -7.529 1.00 95.31 133 PHE A O 1
ATOM 1082 N N . TYR A 1 134 ? 2.516 -4.446 -7.132 1.00 97.88 134 TYR A N 1
ATOM 1083 C CA . TYR A 1 134 ? 2.582 -4.705 -5.704 1.00 97.88 134 TYR A CA 1
ATOM 1084 C C . TYR A 1 134 ? 3.146 -3.475 -4.996 1.00 97.88 134 TYR A C 1
ATOM 1086 O O . TYR A 1 134 ? 4.087 -2.855 -5.493 1.00 97.88 134 TYR A O 1
ATOM 1094 N N . VAL A 1 135 ? 2.584 -3.140 -3.840 1.00 98.62 135 VAL A N 1
ATOM 1095 C CA . VAL A 1 135 ? 3.110 -2.143 -2.903 1.00 98.62 135 VAL A CA 1
ATOM 1096 C C . VAL A 1 135 ? 2.929 -2.708 -1.507 1.00 98.62 135 VAL A C 1
ATOM 1098 O O . VAL A 1 135 ? 1.801 -3.006 -1.110 1.00 98.62 135 VAL A O 1
ATOM 1101 N N . SER A 1 136 ? 4.026 -2.877 -0.777 1.00 98.69 136 SER A N 1
ATOM 1102 C CA . SER A 1 136 ? 4.006 -3.524 0.526 1.00 98.69 136 SER A CA 1
ATOM 1103 C C . SER A 1 136 ? 3.336 -2.656 1.589 1.00 98.69 136 SER A C 1
ATOM 1105 O O . SER A 1 136 ? 3.358 -1.422 1.545 1.00 98.69 136 SER A O 1
ATOM 1107 N N . ASN A 1 137 ? 2.753 -3.321 2.588 1.00 98.81 137 ASN A N 1
ATOM 1108 C CA . ASN A 1 137 ? 2.224 -2.639 3.766 1.00 98.81 137 ASN A CA 1
ATOM 1109 C C . ASN A 1 137 ? 3.336 -1.904 4.519 1.00 98.81 137 ASN A C 1
ATOM 1111 O O . ASN A 1 137 ? 3.113 -0.796 4.994 1.00 98.81 137 ASN A O 1
ATOM 1115 N N . ASP A 1 138 ? 4.538 -2.481 4.579 1.00 98.81 138 ASP A N 1
ATOM 1116 C CA . ASP A 1 138 ? 5.678 -1.879 5.270 1.00 98.81 138 ASP A CA 1
ATOM 1117 C C . ASP A 1 138 ? 6.085 -0.542 4.650 1.00 98.81 138 ASP A C 1
ATOM 1119 O O . ASP A 1 138 ? 6.300 0.415 5.394 1.00 98.81 138 ASP A O 1
ATOM 1123 N N . TYR A 1 139 ? 6.085 -0.440 3.317 1.00 98.69 139 TYR A N 1
ATOM 1124 C CA . TYR A 1 139 ? 6.380 0.811 2.620 1.00 98.69 139 TYR A CA 1
ATOM 1125 C C . TYR A 1 139 ? 5.366 1.909 2.966 1.00 98.69 139 TYR A C 1
ATOM 1127 O O . TYR A 1 139 ? 5.732 3.029 3.316 1.00 98.69 139 TYR A O 1
ATOM 1135 N N . VAL A 1 140 ? 4.070 1.591 2.938 1.00 98.69 140 VAL A N 1
ATOM 1136 C CA . VAL A 1 140 ? 3.012 2.556 3.283 1.00 98.69 140 VAL A CA 1
ATOM 1137 C C . VAL A 1 140 ? 3.035 2.932 4.768 1.00 98.69 140 VAL A C 1
ATOM 1139 O O . VAL A 1 140 ? 2.825 4.095 5.116 1.00 98.69 140 VAL A O 1
ATOM 1142 N N . LEU A 1 141 ? 3.329 1.978 5.650 1.00 98.69 141 LEU A N 1
ATOM 1143 C CA . LEU A 1 141 ? 3.502 2.230 7.080 1.00 98.69 141 LEU A CA 1
ATOM 1144 C C . LEU A 1 141 ? 4.728 3.112 7.355 1.00 98.69 141 LEU A C 1
ATOM 1146 O O . LEU A 1 141 ? 4.680 3.952 8.249 1.00 98.69 141 LEU A O 1
ATOM 1150 N N . GLU A 1 142 ? 5.816 2.958 6.599 1.00 98.44 142 GLU A N 1
ATOM 1151 C CA . GLU A 1 142 ? 6.980 3.845 6.676 1.00 98.44 142 GLU A CA 1
ATOM 1152 C C . GLU A 1 142 ? 6.628 5.273 6.247 1.00 98.44 142 GLU A C 1
ATOM 1154 O O . GLU A 1 142 ? 6.907 6.211 6.993 1.00 98.44 142 GLU A O 1
ATOM 1159 N N . LEU A 1 143 ? 5.915 5.447 5.128 1.00 98.38 143 LEU A N 1
ATOM 1160 C CA . LEU A 1 143 ? 5.435 6.765 4.693 1.00 98.38 143 LEU A CA 1
ATOM 1161 C C . LEU A 1 143 ? 4.583 7.454 5.776 1.00 98.38 143 LEU A C 1
ATOM 1163 O O . LEU A 1 143 ? 4.746 8.649 6.022 1.00 98.38 143 LEU A O 1
ATOM 1167 N N . ALA A 1 144 ? 3.720 6.700 6.464 1.00 98.12 144 ALA A N 1
ATOM 1168 C CA . ALA A 1 144 ? 2.914 7.210 7.576 1.00 98.12 144 ALA A CA 1
ATOM 1169 C C . ALA A 1 144 ? 3.746 7.612 8.809 1.00 98.12 144 ALA A C 1
ATOM 1171 O O . ALA A 1 144 ? 3.379 8.537 9.531 1.00 98.12 144 ALA A O 1
ATOM 1172 N N . ARG A 1 145 ? 4.887 6.955 9.061 1.00 97.81 145 ARG A N 1
ATOM 1173 C CA . ARG A 1 145 ? 5.814 7.359 10.137 1.00 97.81 145 ARG A CA 1
ATOM 1174 C C . ARG A 1 145 ? 6.544 8.656 9.810 1.00 97.81 145 ARG A C 1
ATOM 1176 O O . ARG A 1 145 ? 6.883 9.408 10.719 1.00 97.81 145 ARG A O 1
ATOM 1183 N N . GLU A 1 146 ? 6.793 8.914 8.532 1.00 97.56 146 GLU A N 1
ATOM 1184 C CA . GLU A 1 146 ? 7.482 10.123 8.080 1.00 97.56 146 GLU A CA 1
ATOM 1185 C C . GLU A 1 146 ? 6.589 11.363 8.057 1.00 97.56 146 GLU A C 1
ATOM 1187 O O . GLU A 1 146 ? 7.090 12.483 8.176 1.00 97.56 146 GLU A O 1
ATOM 1192 N N . SER A 1 147 ? 5.274 11.191 7.897 1.00 97.00 147 SER A N 1
ATOM 1193 C CA . SER A 1 147 ? 4.334 12.305 7.932 1.00 97.00 147 SER A CA 1
ATOM 1194 C C . SER A 1 147 ? 3.028 11.945 8.636 1.00 97.00 147 SER A C 1
ATOM 1196 O O . SER A 1 147 ? 2.307 11.071 8.158 1.00 97.00 147 SER A O 1
ATOM 1198 N N . PRO A 1 148 ? 2.636 12.688 9.689 1.00 94.88 148 PRO A N 1
ATOM 1199 C CA . PRO A 1 148 ? 1.363 12.467 10.374 1.00 94.88 148 PRO A CA 1
ATOM 1200 C C . PRO A 1 148 ? 0.135 12.815 9.515 1.00 94.88 148 PRO A C 1
ATOM 1202 O O . PRO A 1 148 ? -0.980 12.475 9.897 1.00 94.88 148 PRO A O 1
ATOM 1205 N N . ALA A 1 149 ? 0.320 13.487 8.371 1.00 96.75 149 ALA A N 1
ATOM 1206 C CA . ALA A 1 149 ? -0.744 13.744 7.401 1.00 96.75 149 ALA A CA 1
ATOM 1207 C C . ALA A 1 149 ? -1.028 12.524 6.496 1.00 96.75 149 ALA A C 1
ATOM 1209 O O . ALA A 1 149 ? -1.992 12.530 5.732 1.00 96.75 149 ALA A O 1
ATOM 1210 N N . ILE A 1 150 ? -0.219 11.461 6.577 1.00 98.31 150 ILE A N 1
ATOM 1211 C CA . ILE A 1 150 ? -0.470 10.195 5.886 1.00 98.31 150 ILE A CA 1
ATOM 1212 C C . ILE A 1 150 ? -1.126 9.211 6.852 1.00 98.31 150 ILE A C 1
ATOM 1214 O O . ILE A 1 150 ? -0.571 8.857 7.890 1.00 98.31 150 ILE A O 1
ATOM 1218 N N . LEU A 1 151 ? -2.296 8.715 6.462 1.00 98.31 151 LEU A N 1
ATOM 1219 C CA . LEU A 1 151 ? -2.962 7.595 7.112 1.00 98.31 151 LEU A CA 1
ATOM 1220 C C . LEU A 1 151 ? -2.669 6.322 6.299 1.00 98.31 151 LEU A C 1
ATOM 1222 O O . LEU A 1 151 ? -2.930 6.301 5.093 1.00 98.31 151 LEU A O 1
ATOM 1226 N N . PRO A 1 152 ? -2.125 5.252 6.903 1.00 98.38 152 PRO A N 1
ATOM 1227 C CA . PRO A 1 152 ? -1.779 4.052 6.155 1.00 98.38 152 PRO A CA 1
ATOM 1228 C C . PRO A 1 152 ? -3.036 3.230 5.851 1.00 98.38 152 PRO A C 1
ATOM 1230 O O . PRO A 1 152 ? -3.687 2.702 6.757 1.00 98.38 152 PRO A O 1
ATOM 1233 N N . GLY A 1 153 ? -3.360 3.092 4.566 1.00 98.44 153 GLY A N 1
ATOM 1234 C CA . GLY A 1 153 ? -4.340 2.131 4.075 1.00 98.44 153 GLY A CA 1
ATOM 1235 C C . GLY A 1 153 ? -3.626 0.871 3.603 1.00 98.44 153 GLY A C 1
ATOM 1236 O O . GLY A 1 153 ? -3.211 0.781 2.449 1.00 98.44 153 GLY A O 1
ATOM 1237 N N . CYS A 1 154 ? -3.445 -0.097 4.501 1.00 98.75 154 CYS A N 1
ATOM 1238 C CA . CYS A 1 154 ? -2.803 -1.367 4.155 1.00 98.75 154 CYS A CA 1
ATOM 1239 C C . CYS A 1 154 ? -3.648 -2.135 3.127 1.00 98.75 154 CYS A C 1
ATOM 1241 O O . CYS A 1 154 ? -4.827 -1.853 2.947 1.00 98.75 154 CYS A O 1
ATOM 1243 N N . SER A 1 155 ? -3.076 -3.117 2.444 1.00 98.69 155 SER A N 1
ATOM 1244 C CA . SER A 1 155 ? -3.804 -4.032 1.572 1.00 98.69 155 SER A CA 1
ATOM 1245 C C . SER A 1 155 ? -3.456 -5.454 1.957 1.00 98.69 155 SER A C 1
ATOM 1247 O O . SER A 1 155 ? -2.295 -5.773 2.210 1.00 98.69 155 SER A O 1
ATOM 1249 N N . ILE A 1 156 ? -4.483 -6.290 2.054 1.00 98.69 156 ILE A N 1
ATOM 1250 C CA . ILE A 1 156 ? -4.337 -7.682 2.454 1.00 98.69 156 ILE A CA 1
ATOM 1251 C C . ILE A 1 156 ? -5.273 -8.493 1.576 1.00 98.69 156 ILE A C 1
ATOM 1253 O O . ILE A 1 156 ? -6.486 -8.293 1.610 1.00 98.69 156 ILE A O 1
ATOM 1257 N N . ASN A 1 157 ? -4.709 -9.391 0.776 1.00 98.44 157 ASN 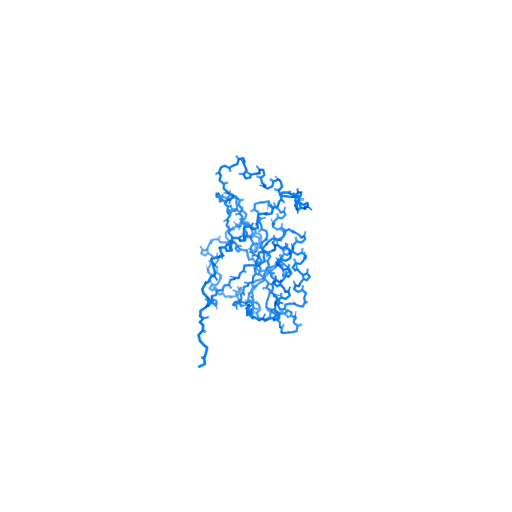A N 1
ATOM 1258 C CA . ASN A 1 157 ? -5.499 -10.375 0.052 1.00 98.44 157 ASN A CA 1
ATOM 1259 C C . ASN A 1 157 ? -5.907 -11.489 1.037 1.00 98.44 157 ASN A C 1
ATOM 1261 O O . ASN A 1 157 ? -5.014 -12.156 1.554 1.00 98.44 157 ASN A O 1
ATOM 1265 N N . PRO A 1 158 ? -7.204 -11.737 1.306 1.00 98.19 158 PRO A N 1
ATOM 1266 C CA . PRO A 1 158 ? -7.626 -12.726 2.302 1.00 98.19 158 PRO A CA 1
ATOM 1267 C C . PRO A 1 158 ? -7.288 -14.182 1.928 1.00 98.19 158 PRO A C 1
ATOM 1269 O O . PRO A 1 158 ? -7.385 -15.054 2.785 1.00 98.19 158 PRO A O 1
ATOM 1272 N N . VAL A 1 159 ? -6.860 -14.451 0.687 1.00 98.00 159 VAL A N 1
ATOM 1273 C CA . VAL A 1 159 ? -6.392 -15.775 0.234 1.00 98.00 159 VAL A CA 1
ATOM 1274 C C . VAL A 1 159 ? -5.015 -16.131 0.806 1.00 98.00 159 VAL A C 1
ATOM 1276 O O . VAL A 1 159 ? -4.690 -17.310 0.925 1.00 98.00 159 VAL A O 1
ATOM 1279 N N . ARG A 1 160 ? -4.178 -15.142 1.152 1.00 98.00 160 ARG A N 1
ATOM 1280 C CA . ARG A 1 160 ? -2.817 -15.407 1.643 1.00 98.00 160 ARG A CA 1
ATOM 1281 C C . ARG A 1 160 ? -2.837 -16.235 2.931 1.00 98.00 160 ARG A C 1
ATOM 1283 O O . ARG A 1 160 ? -3.686 -16.032 3.799 1.00 98.00 160 ARG A O 1
ATOM 1290 N N . ALA A 1 161 ? -1.855 -17.122 3.087 1.00 97.81 161 ALA A N 1
ATOM 1291 C CA . ALA A 1 161 ? -1.818 -18.073 4.203 1.00 97.81 161 ALA A CA 1
ATOM 1292 C C . ALA A 1 161 ? -1.796 -17.408 5.596 1.00 97.81 161 ALA A C 1
ATOM 1294 O O . ALA A 1 161 ? -2.299 -17.971 6.566 1.00 97.81 161 ALA A O 1
ATOM 1295 N N . ASP A 1 162 ? -1.227 -16.208 5.700 1.00 98.44 162 ASP A N 1
ATOM 1296 C CA . ASP A 1 162 ? -1.068 -15.43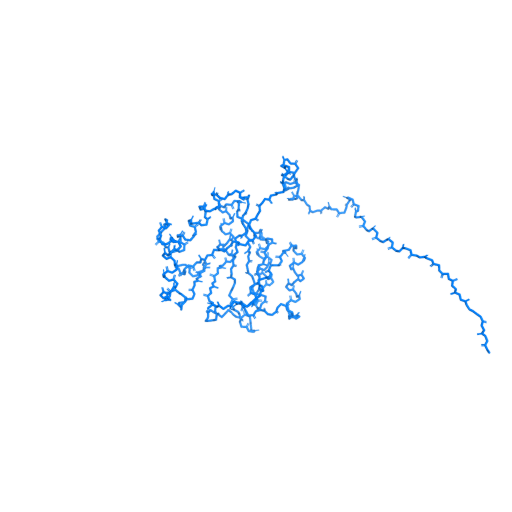3 6.931 1.00 98.44 162 ASP A CA 1
ATOM 1297 C C . ASP A 1 162 ? -2.015 -14.218 7.011 1.00 98.44 162 ASP A C 1
ATOM 1299 O O . ASP A 1 162 ? -1.740 -13.282 7.758 1.00 98.44 162 ASP A O 1
ATOM 1303 N N . ALA A 1 163 ? -3.142 -14.212 6.279 1.00 98.62 163 ALA A N 1
ATOM 1304 C CA . ALA A 1 163 ? -4.033 -13.047 6.157 1.00 98.62 163 ALA A CA 1
ATOM 1305 C C . ALA A 1 163 ? -4.469 -12.454 7.508 1.00 98.62 163 ALA A C 1
ATOM 1307 O O . ALA A 1 163 ? -4.472 -11.236 7.685 1.00 98.62 163 ALA A O 1
ATOM 1308 N N . LEU A 1 164 ? -4.828 -13.317 8.465 1.00 98.81 164 LEU A N 1
ATOM 1309 C CA . LEU A 1 164 ? -5.261 -12.900 9.801 1.00 98.81 164 LEU A CA 1
ATOM 1310 C C . LEU A 1 164 ? -4.107 -12.296 10.611 1.00 98.81 164 LEU A C 1
ATOM 1312 O O . LEU A 1 164 ? -4.270 -11.244 11.222 1.00 98.81 164 LEU A O 1
ATOM 1316 N N . ALA A 1 165 ? -2.930 -12.925 10.561 1.00 98.88 165 ALA A N 1
ATOM 1317 C CA . ALA A 1 165 ? -1.743 -12.439 11.259 1.00 98.88 165 ALA A CA 1
ATOM 1318 C C . ALA A 1 165 ? -1.262 -11.099 10.680 1.00 98.88 165 ALA A C 1
ATOM 1320 O O . ALA A 1 165 ? -0.892 -10.194 11.427 1.00 98.88 165 ALA A O 1
ATOM 1321 N N . GLU A 1 166 ? -1.316 -10.935 9.355 1.00 98.88 166 GLU A N 1
ATOM 1322 C CA . GLU A 1 166 ? -0.995 -9.662 8.712 1.00 98.88 166 GLU A CA 1
ATOM 1323 C C . GLU A 1 166 ? -1.999 -8.570 9.097 1.00 98.88 166 GLU A C 1
ATOM 1325 O O . GLU A 1 166 ? -1.600 -7.435 9.348 1.00 98.88 166 GLU A O 1
ATOM 1330 N N . LEU A 1 167 ? -3.290 -8.902 9.203 1.00 98.88 167 LEU A N 1
ATOM 1331 C CA . LEU A 1 167 ? -4.319 -7.955 9.632 1.00 98.88 167 LEU A CA 1
ATOM 1332 C C . LEU A 1 167 ? -4.059 -7.447 11.057 1.00 98.88 167 LEU A C 1
ATOM 1334 O O . LEU A 1 167 ? -4.075 -6.235 11.287 1.00 98.88 167 LEU A O 1
ATOM 1338 N N . GLU A 1 168 ? -3.749 -8.346 11.993 1.00 98.88 168 GLU A N 1
ATOM 1339 C CA . GLU A 1 168 ? -3.358 -7.979 13.360 1.00 98.88 168 GLU A CA 1
ATOM 1340 C C . GLU A 1 168 ? -2.086 -7.128 13.378 1.00 98.88 168 GLU A C 1
ATOM 1342 O O . GLU A 1 168 ? -2.027 -6.117 14.084 1.00 98.88 168 GLU A O 1
ATOM 1347 N N . ARG A 1 169 ? -1.078 -7.499 12.578 1.00 98.81 169 ARG A N 1
ATOM 1348 C CA . ARG A 1 169 ? 0.190 -6.770 12.481 1.00 98.81 169 ARG A CA 1
ATOM 1349 C C . ARG A 1 169 ? -0.018 -5.352 11.958 1.00 98.81 169 ARG A C 1
ATOM 1351 O O . ARG A 1 169 ? 0.446 -4.399 12.582 1.00 98.81 169 ARG A O 1
ATOM 1358 N N . CYS A 1 170 ? -0.732 -5.192 10.847 1.00 98.75 170 CYS A N 1
ATOM 1359 C CA . CYS A 1 170 ? -1.058 -3.888 10.274 1.00 98.75 170 CYS A CA 1
ATOM 1360 C C . CYS A 1 170 ? -1.850 -3.027 11.265 1.00 98.75 170 CYS A C 1
ATOM 1362 O O . CYS A 1 170 ? -1.520 -1.854 11.452 1.00 98.75 170 CYS A O 1
ATOM 1364 N N . HIS A 1 171 ? -2.837 -3.611 11.953 1.00 98.75 171 HIS A N 1
ATOM 1365 C CA . HIS A 1 171 ? -3.592 -2.926 13.001 1.00 98.75 171 HIS A CA 1
ATOM 1366 C C . HIS A 1 171 ? -2.691 -2.459 14.156 1.00 98.75 171 HIS A C 1
ATOM 1368 O O . HIS A 1 171 ? -2.745 -1.292 14.551 1.00 98.75 171 HIS A O 1
ATOM 1374 N N . ALA A 1 172 ? -1.815 -3.333 14.662 1.00 98.62 172 ALA A N 1
ATOM 1375 C CA . ALA A 1 172 ? -0.867 -3.006 15.729 1.00 98.62 172 ALA A CA 1
ATOM 1376 C C . ALA A 1 172 ? 0.117 -1.893 15.326 1.00 98.62 172 ALA A C 1
ATOM 1378 O O . ALA A 1 172 ? 0.554 -1.115 16.174 1.00 98.62 172 ALA A O 1
ATOM 1379 N N . LEU A 1 173 ? 0.429 -1.781 14.032 1.00 98.38 173 LEU A N 1
ATOM 1380 C CA . LEU A 1 173 ? 1.271 -0.727 13.463 1.00 98.38 173 LEU A CA 1
ATOM 1381 C C . LEU A 1 173 ? 0.501 0.555 13.097 1.00 98.38 173 LEU A C 1
ATOM 1383 O O . LEU A 1 173 ? 1.099 1.489 12.566 1.00 98.38 173 LEU A O 1
ATOM 1387 N N . GLY A 1 174 ? -0.792 0.632 13.423 1.00 97.06 174 GLY A N 1
ATOM 1388 C CA . GLY A 1 174 ? -1.598 1.849 13.322 1.00 97.06 174 GLY A CA 1
ATOM 1389 C C . GLY A 1 174 ? -2.536 1.915 12.117 1.00 97.06 174 GLY A C 1
ATOM 1390 O O . GLY A 1 174 ? -3.282 2.887 12.003 1.00 97.06 174 GLY A O 1
ATOM 1391 N N . ALA A 1 175 ? -2.562 0.903 11.244 1.00 98.00 175 ALA A N 1
ATOM 1392 C CA . ALA A 1 175 ? -3.515 0.867 10.140 1.00 98.00 175 ALA A CA 1
ATOM 1393 C C . ALA A 1 175 ? -4.941 0.637 10.656 1.00 98.00 175 ALA A C 1
ATOM 1395 O O . ALA A 1 175 ? -5.209 -0.289 11.417 1.00 98.00 175 ALA A O 1
ATOM 1396 N N . ARG A 1 176 ? -5.874 1.485 10.217 1.00 97.75 176 ARG A N 1
ATOM 1397 C CA . ARG A 1 176 ? -7.314 1.365 10.519 1.00 97.75 176 ARG A CA 1
ATOM 1398 C C . ARG A 1 176 ? -8.161 1.100 9.283 1.00 97.75 176 ARG A C 1
ATOM 1400 O O . ARG A 1 176 ? -9.375 0.959 9.395 1.00 97.75 176 ARG A O 1
ATOM 1407 N N . LEU A 1 177 ? -7.516 1.017 8.124 1.00 98.56 177 LEU A N 1
ATOM 1408 C CA . LEU A 1 177 ? -8.131 0.698 6.850 1.00 98.56 177 LEU A CA 1
ATOM 1409 C C . LEU A 1 177 ? -7.310 -0.382 6.151 1.00 98.56 177 LEU A C 1
ATOM 1411 O O . LEU A 1 177 ? -6.084 -0.274 6.066 1.00 98.56 177 LEU A O 1
ATOM 1415 N N . VAL A 1 178 ? -8.005 -1.395 5.639 1.00 98.62 178 VAL A N 1
ATOM 1416 C CA . VAL A 1 178 ? -7.439 -2.419 4.764 1.00 98.62 178 VAL A CA 1
ATOM 1417 C C . VAL A 1 178 ? -8.196 -2.446 3.443 1.00 98.62 178 VAL A C 1
ATOM 1419 O O . VAL A 1 178 ? -9.418 -2.577 3.404 1.00 98.62 178 VAL A O 1
ATOM 1422 N N . LYS A 1 179 ? -7.455 -2.329 2.347 1.00 98.19 179 LYS A N 1
ATOM 1423 C CA . LYS A 1 179 ? -7.950 -2.386 0.981 1.00 98.19 179 LYS A CA 1
ATOM 1424 C C . LYS A 1 179 ? -7.870 -3.804 0.422 1.00 98.19 179 LYS A C 1
ATOM 1426 O O . LYS A 1 179 ? -6.804 -4.424 0.423 1.00 98.19 179 LYS A O 1
ATOM 1431 N N . ILE A 1 180 ? -8.971 -4.245 -0.172 1.00 97.75 180 ILE A N 1
ATOM 1432 C CA . ILE A 1 180 ? -9.062 -5.443 -1.005 1.00 97.75 180 ILE A CA 1
ATOM 1433 C C . ILE A 1 180 ? -9.420 -4.989 -2.419 1.00 97.75 180 ILE A C 1
ATOM 1435 O O . ILE A 1 180 ? -10.431 -4.323 -2.643 1.00 97.75 180 ILE A O 1
ATOM 1439 N N . HIS A 1 181 ? -8.571 -5.319 -3.384 1.00 95.06 181 HIS A N 1
ATOM 1440 C CA . HIS A 1 181 ? -8.768 -4.959 -4.779 1.00 95.06 181 HIS A CA 1
ATOM 1441 C C . HIS A 1 181 ? -9.262 -6.173 -5.566 1.00 95.06 181 HIS A C 1
ATOM 1443 O O . HIS A 1 181 ? -8.463 -6.879 -6.173 1.00 95.06 181 HIS A O 1
ATOM 1449 N N . THR A 1 182 ? -10.574 -6.418 -5.547 1.00 92.88 182 THR A N 1
ATOM 1450 C CA . THR A 1 182 ? -11.164 -7.710 -5.939 1.00 92.88 182 THR A CA 1
ATOM 1451 C C . THR A 1 182 ? -10.777 -8.149 -7.351 1.00 92.88 182 THR A C 1
ATOM 1453 O O . THR A 1 182 ? -10.279 -9.260 -7.522 1.00 92.88 182 THR A O 1
ATOM 1456 N N . ALA A 1 183 ? -10.915 -7.261 -8.341 1.00 89.25 183 ALA A N 1
ATOM 1457 C CA . ALA A 1 183 ? -10.629 -7.565 -9.743 1.00 89.25 183 ALA A CA 1
ATOM 1458 C C . ALA A 1 183 ? -9.152 -7.920 -9.991 1.00 89.25 183 ALA A C 1
ATOM 1460 O O . ALA A 1 183 ? -8.858 -8.942 -10.604 1.00 89.25 183 ALA A O 1
ATOM 1461 N N . ILE A 1 184 ? -8.220 -7.106 -9.483 1.00 90.44 184 ILE A N 1
ATOM 1462 C CA . ILE A 1 184 ? -6.780 -7.312 -9.701 1.00 90.44 184 ILE A CA 1
ATOM 1463 C C . ILE A 1 184 ? -6.210 -8.431 -8.825 1.00 90.44 184 ILE A C 1
ATOM 1465 O O . ILE A 1 184 ? -5.295 -9.130 -9.247 1.00 90.44 184 ILE A O 1
ATOM 1469 N N . GLN A 1 185 ? -6.726 -8.610 -7.608 1.00 93.94 185 GLN A N 1
ATOM 1470 C CA . GLN A 1 185 ? -6.239 -9.625 -6.668 1.00 93.94 185 GLN A CA 1
ATOM 1471 C C . GLN A 1 185 ? -6.890 -11.000 -6.870 1.00 93.94 185 GLN A C 1
ATOM 1473 O O . GLN A 1 185 ? -6.456 -11.964 -6.239 1.00 93.94 185 GLN A O 1
ATOM 1478 N N . GLY A 1 186 ? -7.912 -11.099 -7.729 1.00 90.94 186 GLY A N 1
ATOM 1479 C CA . GLY A 1 186 ? -8.656 -12.336 -7.971 1.00 90.94 186 GLY A CA 1
ATOM 1480 C C . GLY A 1 186 ? -9.492 -12.779 -6.768 1.00 90.94 186 GLY A C 1
ATOM 1481 O O . GLY A 1 186 ? -9.645 -13.975 -6.535 1.00 90.94 186 GLY A O 1
ATOM 1482 N N . VAL A 1 187 ? -9.993 -11.824 -5.981 1.00 92.81 187 VAL A N 1
ATOM 1483 C CA . VAL A 1 187 ? -10.730 -12.088 -4.738 1.00 92.81 187 VAL A CA 1
ATOM 1484 C C . VAL A 1 187 ? -12.219 -11.906 -4.982 1.00 92.81 187 VAL A C 1
ATOM 1486 O O . VAL A 1 187 ? -12.665 -10.802 -5.283 1.00 92.81 187 VAL A O 1
ATOM 1489 N N . ASP A 1 188 ? -12.985 -12.977 -4.799 1.00 92.88 188 ASP A N 1
ATOM 1490 C CA . ASP A 1 188 ? -14.443 -12.923 -4.717 1.00 92.88 188 ASP A CA 1
ATOM 1491 C C . ASP A 1 188 ? -14.859 -12.687 -3.250 1.00 92.88 188 ASP A C 1
ATOM 1493 O O . ASP A 1 188 ? -14.717 -13.597 -2.431 1.00 92.88 188 ASP A O 1
ATOM 1497 N N . PRO A 1 189 ? -15.322 -11.477 -2.878 1.00 92.81 189 P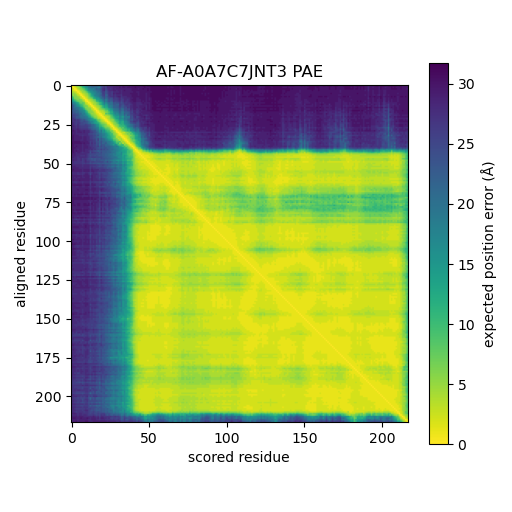RO A N 1
ATOM 1498 C CA . PRO A 1 189 ? -15.612 -11.141 -1.485 1.00 92.81 189 PRO A CA 1
ATOM 1499 C C . PRO A 1 189 ? -16.813 -11.905 -0.906 1.00 92.81 189 PRO A C 1
ATOM 1501 O O . PRO A 1 189 ? -16.988 -11.912 0.309 1.00 92.81 189 PRO A O 1
ATOM 1504 N N . ASP A 1 190 ? -17.617 -12.572 -1.740 1.00 93.56 190 ASP A N 1
ATOM 1505 C CA . ASP A 1 190 ? -18.789 -13.331 -1.290 1.00 93.56 190 ASP A CA 1
ATOM 1506 C C . ASP A 1 190 ? -18.425 -14.750 -0.809 1.00 93.56 190 ASP A C 1
ATOM 1508 O O . ASP A 1 190 ? -19.286 -15.510 -0.354 1.00 93.56 190 ASP A O 1
ATOM 1512 N N . ARG A 1 191 ? -17.146 -15.141 -0.903 1.00 95.44 191 ARG A N 1
ATOM 1513 C CA . ARG A 1 191 ? -16.672 -16.468 -0.495 1.00 95.44 191 ARG A CA 1
ATOM 1514 C C . ARG A 1 191 ? -16.722 -16.626 1.035 1.00 95.44 191 ARG A C 1
ATOM 1516 O O . ARG A 1 191 ? -15.993 -15.924 1.737 1.00 95.44 191 ARG A O 1
ATOM 1523 N N . PRO A 1 192 ? -17.459 -17.624 1.572 1.00 97.19 192 PRO A N 1
ATOM 1524 C CA . PRO A 1 192 ? -17.576 -17.834 3.022 1.00 97.19 192 PRO A CA 1
ATOM 1525 C C . PRO A 1 192 ? -16.254 -18.153 3.732 1.00 97.19 192 PRO A C 1
ATOM 1527 O O . PRO A 1 192 ? -16.139 -18.015 4.946 1.00 97.19 192 PRO A O 1
ATOM 1530 N N . GLU A 1 193 ? -15.237 -18.598 2.992 1.00 96.56 193 GLU A N 1
ATOM 1531 C CA . GLU A 1 193 ? -13.901 -18.855 3.539 1.00 96.56 193 GLU A CA 1
ATOM 1532 C C . GLU A 1 193 ? -13.215 -17.586 4.074 1.00 96.56 193 GLU A C 1
ATOM 1534 O O . GLU A 1 193 ? -12.316 -17.693 4.906 1.00 96.56 193 GLU A O 1
ATOM 1539 N N . PHE A 1 194 ? -13.670 -16.395 3.665 1.00 97.75 194 PHE A N 1
ATOM 1540 C CA . PHE A 1 194 ? -13.161 -15.111 4.148 1.00 97.75 194 PHE A CA 1
ATOM 1541 C C . PHE A 1 194 ? -13.909 -14.576 5.380 1.00 97.75 194 PHE A C 1
ATOM 1543 O O . PHE A 1 194 ? -13.474 -13.587 5.972 1.00 97.75 194 PHE A O 1
ATOM 1550 N N . ASP A 1 195 ? -14.960 -15.258 5.854 1.00 98.31 195 ASP A N 1
ATOM 1551 C CA . ASP A 1 195 ? -15.683 -14.889 7.079 1.00 98.31 195 ASP A CA 1
ATOM 1552 C C . ASP A 1 195 ? -14.765 -14.676 8.299 1.00 98.31 195 ASP A C 1
ATOM 1554 O O . ASP A 1 195 ? -14.993 -13.717 9.044 1.00 98.31 195 ASP A O 1
ATOM 1558 N N . PRO A 1 196 ? -13.729 -15.510 8.555 1.00 98.62 196 PRO A N 1
ATOM 1559 C CA . PRO A 1 196 ? -12.801 -15.269 9.659 1.00 98.62 196 PRO A CA 1
ATOM 1560 C C . PRO A 1 196 ? -12.042 -13.946 9.516 1.00 98.62 196 PRO A C 1
ATOM 1562 O O . PRO A 1 196 ? -11.848 -13.246 10.507 1.00 98.62 196 PRO A O 1
ATOM 1565 N N . PHE A 1 197 ? -11.662 -13.574 8.290 1.00 98.75 197 PHE A N 1
ATOM 1566 C CA . PHE A 1 197 ? -10.983 -12.311 8.005 1.00 98.75 197 PHE A CA 1
ATOM 1567 C C . PHE A 1 197 ? -11.899 -11.115 8.284 1.00 98.75 197 PHE A C 1
ATOM 1569 O O . PHE A 1 197 ? -11.491 -10.159 8.942 1.00 98.75 197 PHE A O 1
ATOM 1576 N N . TYR A 1 198 ? -13.162 -11.191 7.858 1.00 98.62 198 TYR A N 1
ATOM 1577 C CA . TYR A 1 198 ? -14.151 -10.137 8.100 1.00 98.62 198 TYR A CA 1
ATOM 1578 C C . TYR A 1 198 ? -14.502 -9.982 9.582 1.00 98.62 198 TYR A C 1
ATOM 1580 O O . TYR A 1 198 ? -14.593 -8.857 10.074 1.00 98.62 198 TYR A O 1
ATOM 1588 N N . LYS A 1 199 ? -14.642 -11.095 10.311 1.00 98.75 199 LYS A N 1
ATOM 1589 C CA . LYS A 1 199 ? -14.872 -11.081 11.764 1.00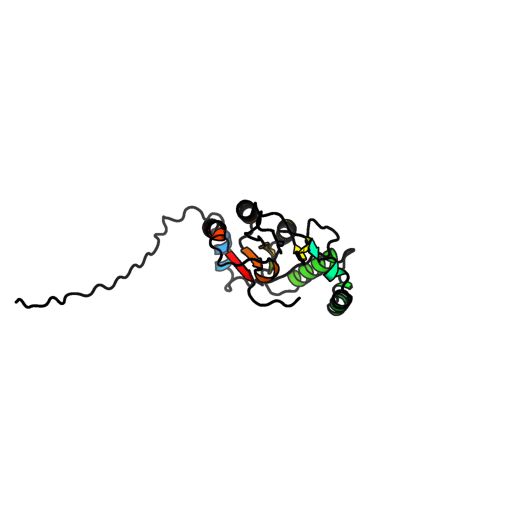 98.75 199 LYS A CA 1
ATOM 1590 C C . LYS A 1 199 ? -13.701 -10.456 12.509 1.00 98.75 199 LYS A C 1
ATOM 1592 O O . LYS A 1 199 ? -13.920 -9.572 13.328 1.00 98.75 199 LYS A O 1
ATOM 1597 N N . LEU A 1 200 ? -12.470 -10.840 12.175 1.00 98.81 200 LEU A N 1
ATOM 1598 C CA . LEU A 1 200 ? -11.288 -10.253 12.800 1.00 98.81 200 LEU A CA 1
ATOM 1599 C C . LEU A 1 200 ? -11.171 -8.753 12.494 1.00 98.81 200 LEU A C 1
ATOM 1601 O O . LEU A 1 200 ? -10.903 -7.960 13.392 1.00 98.81 200 LEU A O 1
ATOM 1605 N N . ALA A 1 201 ? -11.442 -8.332 11.254 1.00 98.75 201 ALA A N 1
ATOM 1606 C CA . ALA A 1 201 ? -11.458 -6.912 10.903 1.00 98.75 201 ALA A CA 1
ATOM 1607 C C . ALA A 1 201 ? -12.496 -6.136 11.729 1.00 98.75 201 ALA A C 1
ATOM 1609 O O . ALA A 1 201 ? -12.193 -5.061 12.247 1.00 98.75 201 ALA A O 1
ATOM 1610 N N . GLN A 1 202 ? -13.692 -6.704 11.915 1.00 98.62 202 GLN A N 1
ATOM 1611 C CA . GLN A 1 202 ? -14.726 -6.138 12.778 1.00 98.62 202 GLN A CA 1
ATOM 1612 C C . GLN A 1 202 ? -14.263 -6.044 14.242 1.00 98.62 202 GLN A C 1
ATOM 1614 O O . GLN A 1 202 ? -14.430 -4.993 14.860 1.00 98.62 202 GLN A O 1
ATOM 1619 N N . GLU A 1 203 ? -13.694 -7.116 14.799 1.00 98.69 203 GLU A N 1
ATOM 1620 C CA . GLU A 1 203 ? -13.209 -7.175 16.186 1.00 98.69 203 GLU A CA 1
ATOM 1621 C C . GLU A 1 203 ? -12.110 -6.140 16.460 1.00 98.69 203 GLU A C 1
ATOM 1623 O O . GLU A 1 203 ? -12.113 -5.493 17.508 1.00 98.69 203 GLU A O 1
ATOM 1628 N N . LEU A 1 204 ? -11.213 -5.926 15.493 1.00 98.50 204 LEU A N 1
ATOM 1629 C CA . LEU A 1 204 ? -10.152 -4.917 15.558 1.00 98.50 204 LEU A CA 1
ATOM 1630 C C . LEU A 1 204 ? -10.646 -3.491 15.248 1.00 98.50 204 LEU A C 1
ATOM 1632 O O . LEU A 1 204 ? -9.904 -2.526 15.430 1.00 98.50 204 LEU A O 1
ATOM 1636 N N . GLY A 1 205 ? -11.880 -3.330 14.761 1.00 98.31 205 GLY A N 1
ATOM 1637 C CA . GLY A 1 205 ? -12.398 -2.041 14.297 1.00 98.31 205 GLY A CA 1
ATOM 1638 C C . GLY A 1 205 ? -11.673 -1.508 13.054 1.00 98.31 205 GLY A C 1
ATOM 1639 O O . GLY A 1 205 ? -11.522 -0.294 12.903 1.00 98.31 205 GLY A O 1
ATOM 1640 N N . VAL A 1 206 ? -11.196 -2.403 12.184 1.00 98.62 206 VAL A N 1
ATOM 1641 C CA . VAL A 1 206 ? -10.563 -2.079 10.899 1.00 98.62 206 VAL A CA 1
ATOM 1642 C C . VAL A 1 206 ? -11.632 -1.940 9.817 1.00 98.62 206 VAL A C 1
ATOM 1644 O O . VAL A 1 206 ? -12.463 -2.824 9.615 1.00 98.62 206 VAL A O 1
ATOM 1647 N N . VAL A 1 207 ? -11.588 -0.832 9.079 1.00 98.31 207 VAL A N 1
ATOM 1648 C CA . VAL A 1 207 ? -12.454 -0.596 7.920 1.00 98.31 207 VAL A CA 1
ATOM 1649 C C . VAL A 1 207 ? -11.932 -1.382 6.722 1.00 98.31 207 VAL A C 1
ATOM 1651 O O . VAL A 1 207 ? -10.769 -1.245 6.345 1.00 98.31 207 VAL A O 1
ATOM 1654 N N . LEU A 1 208 ? -12.802 -2.164 6.085 1.00 98.06 208 LEU A N 1
ATOM 1655 C CA . LEU A 1 208 ? -12.491 -2.841 4.829 1.00 98.06 208 LEU A CA 1
ATOM 1656 C C . LEU A 1 208 ? -12.967 -2.002 3.641 1.00 98.06 208 LEU A C 1
ATOM 1658 O O . LEU A 1 208 ? -14.149 -1.681 3.523 1.00 98.06 208 LEU A O 1
ATOM 1662 N N . MET A 1 209 ? -12.036 -1.655 2.756 1.00 97.44 209 MET A N 1
ATOM 1663 C CA . MET A 1 209 ? -12.299 -0.948 1.507 1.00 97.44 209 MET A CA 1
ATOM 1664 C C . MET A 1 209 ? -12.211 -1.932 0.344 1.00 97.44 209 MET A C 1
ATOM 1666 O O . MET A 1 209 ? -11.132 -2.430 0.027 1.00 97.44 209 MET A O 1
ATOM 1670 N N . PHE A 1 210 ? -13.332 -2.171 -0.327 1.00 95.44 210 PHE A N 1
ATOM 1671 C CA . PHE A 1 210 ? -13.373 -3.008 -1.520 1.00 95.44 210 PHE A CA 1
ATOM 1672 C C . PHE A 1 210 ? -13.335 -2.131 -2.763 1.00 95.44 210 PHE A C 1
ATOM 1674 O O . PHE A 1 210 ? -14.245 -1.338 -3.003 1.00 95.44 210 PHE A O 1
ATOM 1681 N N . HIS A 1 211 ? -12.294 -2.288 -3.573 1.00 91.69 211 HIS A N 1
ATOM 1682 C CA . HIS A 1 211 ? -12.323 -1.772 -4.932 1.00 91.69 211 HIS A CA 1
ATOM 1683 C C . HIS A 1 211 ? -13.063 -2.786 -5.803 1.00 91.69 211 HIS A C 1
ATOM 1685 O O . HIS A 1 211 ? -12.592 -3.912 -5.950 1.00 91.69 211 HIS A O 1
ATOM 1691 N N . THR A 1 212 ? -14.215 -2.387 -6.346 1.00 82.31 212 THR A N 1
ATOM 1692 C CA . THR A 1 212 ? -15.088 -3.230 -7.176 1.00 82.31 212 THR A CA 1
ATOM 1693 C C . THR A 1 212 ? -15.339 -2.564 -8.528 1.00 82.31 212 THR A C 1
ATOM 1695 O O . THR A 1 212 ? -15.373 -1.339 -8.621 1.00 82.31 212 THR A O 1
ATOM 1698 N N . GLY A 1 213 ? -15.520 -3.370 -9.575 1.00 71.88 213 GLY A N 1
ATOM 1699 C CA . GLY A 1 213 ? -15.707 -2.900 -10.949 1.00 71.88 213 GLY A CA 1
ATOM 1700 C C . GLY A 1 213 ? -14.820 -3.650 -11.941 1.00 71.88 213 GLY A C 1
ATOM 1701 O O . GLY A 1 213 ? -13.871 -4.327 -11.553 1.00 71.88 213 GLY A O 1
ATOM 1702 N N . TYR A 1 214 ? -15.154 -3.555 -13.229 1.00 58.62 214 TYR A N 1
ATOM 1703 C CA . TYR A 1 214 ? -14.302 -4.074 -14.297 1.00 58.62 214 TYR A CA 1
ATOM 1704 C C . TYR A 1 214 ? -13.135 -3.115 -14.529 1.00 58.62 214 TYR A C 1
ATOM 1706 O O . TYR A 1 214 ? -13.339 -1.996 -14.997 1.00 58.62 214 TYR A O 1
ATOM 1714 N N . GLU A 1 215 ? -11.916 -3.573 -14.263 1.00 60.34 215 GLU A N 1
ATOM 1715 C CA . GLU A 1 215 ? -10.701 -2.884 -14.685 1.00 60.34 215 GLU A CA 1
ATOM 1716 C C . GLU A 1 215 ? -10.112 -3.605 -15.904 1.00 60.34 215 GLU A C 1
ATOM 1718 O O . GLU A 1 215 ? -9.662 -4.747 -15.826 1.00 60.34 215 GLU A O 1
ATOM 1723 N N . HIS A 1 216 ? -10.134 -2.938 -17.059 1.00 45.47 216 HIS A N 1
ATOM 1724 C CA . HIS A 1 216 ? -9.334 -3.337 -18.214 1.00 45.47 216 HIS A CA 1
ATOM 1725 C C . HIS A 1 216 ? -7.964 -2.660 -18.085 1.00 45.47 216 HIS A C 1
ATOM 1727 O O . HIS A 1 216 ? -7.880 -1.437 -18.198 1.00 45.47 216 HIS A O 1
ATOM 1733 N N . SER A 1 217 ? -6.915 -3.442 -17.819 1.00 45.97 217 SER A N 1
ATOM 1734 C CA . SER A 1 217 ? -5.510 -2.996 -17.836 1.00 45.97 217 SER A CA 1
ATOM 1735 C C . SER A 1 217 ? -4.780 -3.494 -19.079 1.00 45.97 217 SER A C 1
ATOM 1737 O O . SER A 1 217 ? -4.995 -4.669 -19.453 1.00 45.97 217 SER A O 1
#

Nearest PDB structures (foldseek):
  4epk-assembly1_B  TM=6.304E-01  e=2.630E-04  Pseudomonas fluorescens
  3a24-assembly1_A  TM=5.300E-01  e=1.627E-01  Bacteroides thetaiotaomicron
  5e1q-assembly2_B  TM=5.354E-01  e=4.037E-01  Bacteroides thetaiotaomicron VPI-5482
  3bg9-assembly2_D  TM=4.712E-01  e=1.627E-01  Homo sapiens
  3e96-assembly1_A  TM=5.152E-01  e=4.308E-01  Shouchella clausii KSM-K16

pLDDT: mean 83.97, std 22.77, range [26.69, 98.88]

Mean predicted aligned error: 10.78 Å

Foldseek 3Di:
DDDDDDDDDDDDDPPPPDDDPPPDDDPPPPVVVVVVPVVDVDDAFEAEDAEAFDCCPPPQQKHADPCLNPDPVNVVVCVVVCLVVADDPDSSRSSVSVVVVCLVVDPGQAYAYEWDDAAADQVQHGDPVLGRMGGAQVNLLVVCVVDVRYAYAYEADLSHPCRLVVLVVSLVSRHQHYEDECQSRVDDPVDCSCVVVVVSNVVSNHHYHYNDDDDDD

Sequence (217 aa):
MGTPRRAMRGGRWRMSFVPRPSDLRLLSTSESVLRVTEQNHNPPSVDAHTHIFCWGETPADGYLSERTRNSWWTRFLLQLTGIAREPGETMSAKMRHRLFRHLRESSLDYMIVLAQDAVYRADGSRDDGSTHFYVSNDYVLELARESPAILPGCSINPVRADALAELERCHALGARLVKIHTAIQGVDPDRPEFDPFYKLAQELGVVLMFHTGYEHS

Solvent-accessible surface area (backbone atoms only — not comparable to full-atom values): 12720 Å² total; per-residue (Å²): 134,84,86,83,89,86,89,85,78,93,78,87,84,77,82,80,83,72,84,62,88,84,78,76,87,85,58,87,73,48,57,64,58,52,53,56,55,74,75,37,102,59,80,86,43,65,46,82,81,37,79,67,69,29,64,40,93,52,66,81,44,8,24,43,26,69,71,56,68,69,29,68,64,51,54,52,50,39,54,74,73,42,50,78,74,41,65,57,96,45,70,33,44,10,47,50,46,49,51,56,49,49,61,70,72,46,93,50,62,31,34,26,37,36,30,33,41,50,19,48,39,99,84,19,47,80,31,70,91,70,23,63,48,31,23,29,46,66,47,32,48,48,52,26,72,77,31,88,43,35,43,32,20,31,26,57,44,75,59,31,74,54,36,63,60,51,51,52,49,42,41,76,74,67,32,50,34,35,35,35,49,27,67,76,36,71,49,67,88,84,46,74,86,43,49,67,53,54,51,50,31,56,75,72,64,35,45,77,44,74,49,80,67,92,79,91,129